Protein AF-A0A024GFC2-F1 (afdb_monomer_lite)

InterPro domains:
  IPR029214 Cilia- and flagella-associated protein 144 [PF14886] (56-167)
  IPR029214 Cilia- and flagella-associated protein 144 [PTHR33865] (49-183)

pLDDT: mean 71.28, std 14.78, range [41.69, 92.56]

Secondary structure (DSSP, 8-state):
--HHHHHHHHHHHHHHHHHHHHHHHHHHHHHHHSTTS---GGGGGTTTS-HHHHHHHHHHHHHHHHHHTT--------GGG---PPPPTT---GGGGTTHHHHTHHHHHHHHHHHHHHHS-HHHH-SS-SSHHHHHHHHHHHHHHSHHHHHHHHH---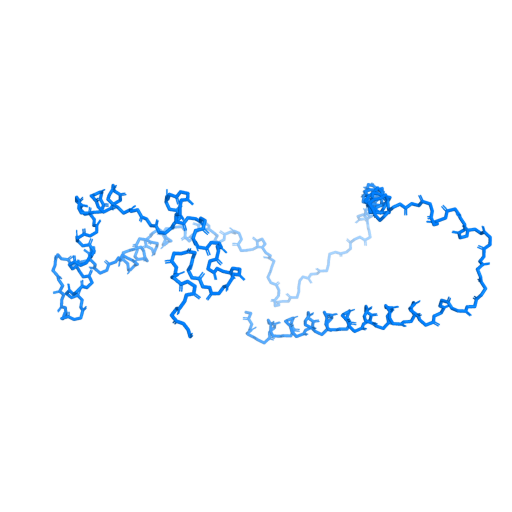TTSSHHHHHHHHHHHHHSS-TTS-TT--

Radius of gyration: 33.37 Å; chains: 1; bounding box: 85×37×88 Å

Foldseek 3Di:
DDPVVVVVVVVVVVVVVVVVVVVVVVVVVVVVVVPPDDDDPVVVVVVPDDPVRVVVVVVVVVVVVVVVVPPPPPPDDPPVPDDDDDDDPPDDDPVVVVVCPVVCPVVPVVVVVVVVVVPDDPVVVDVADPDPVVRVVNVVVVCCVDPNVVVCVVPDCDQVNDPLSVVQVVCCVPVVDGPPDDPPPD

Organism: NCBI:txid65357

Sequence (186 aa):
MSNADVFIVGVNVIIKHLHFALFAKTQIQIISNESMSVRNPRDSKLAAFDEVAWNQIWREQLRKEYEQESTLTPFQLNLKYLHSIPLKPTQVHPAAFAEHVQERQDGSEEMKLKLQAYNKKLNEKSDTPLTETQRIGWHHQVALDGVRREMQQRMYKGRGSCDVTKFASSYCAMAGCSPFAEKGIR

Structure (mmCIF, N/CA/C/O backbone):
data_AF-A0A024GFC2-F1
#
_entry.id   AF-A0A024GFC2-F1
#
loop_
_atom_site.group_PDB
_atom_site.id
_atom_site.type_symbol
_atom_site.label_atom_id
_atom_site.label_alt_id
_atom_site.label_comp_id
_atom_site.label_asym_id
_atom_site.label_entity_id
_atom_site.label_seq_id
_atom_site.pdbx_PDB_ins_code
_atom_site.Cartn_x
_atom_site.Cartn_y
_atom_site.Cartn_z
_atom_site.occupancy
_atom_site.B_iso_or_equiv
_atom_site.auth_seq_id
_atom_site.auth_comp_id
_atom_site.auth_asym_id
_atom_site.auth_atom_id
_atom_site.pdbx_PDB_model_num
ATOM 1 N N . MET A 1 1 ? 0.871 9.676 28.972 1.00 47.78 1 MET A N 1
ATOM 2 C CA . MET A 1 1 ? 2.285 9.792 28.556 1.00 47.78 1 MET A CA 1
ATOM 3 C C . MET A 1 1 ? 2.373 11.043 27.710 1.00 47.78 1 MET A C 1
ATOM 5 O O . MET A 1 1 ? 1.640 11.138 26.733 1.00 47.78 1 MET A O 1
ATOM 9 N N . SER A 1 2 ? 3.083 12.061 28.190 1.00 42.91 2 SER A N 1
ATOM 10 C CA . SER A 1 2 ? 3.080 13.387 27.572 1.00 42.91 2 SER A CA 1
ATOM 11 C C . SER A 1 2 ? 4.032 13.407 26.372 1.00 42.91 2 SER A C 1
ATOM 13 O O . SER A 1 2 ? 5.042 12.705 26.347 1.00 42.91 2 SER A O 1
ATOM 15 N N . ASN A 1 3 ? 3.723 14.240 25.378 1.00 44.56 3 ASN A N 1
ATOM 16 C CA . ASN A 1 3 ? 4.521 14.415 24.156 1.00 44.56 3 ASN A CA 1
ATOM 17 C C . ASN A 1 3 ? 5.969 14.898 24.409 1.00 44.56 3 ASN A C 1
ATOM 19 O O . ASN A 1 3 ? 6.767 14.936 23.476 1.00 44.56 3 ASN A O 1
ATOM 23 N N . ALA A 1 4 ? 6.323 15.250 25.650 1.00 49.66 4 ALA A N 1
ATOM 24 C CA . ALA A 1 4 ? 7.663 15.681 26.035 1.00 49.66 4 ALA A CA 1
ATOM 25 C C . ALA A 1 4 ? 8.654 14.507 26.175 1.00 49.66 4 ALA A C 1
ATOM 27 O O . ALA A 1 4 ? 9.822 14.650 25.815 1.00 49.66 4 ALA A O 1
ATOM 28 N N . ASP A 1 5 ? 8.196 13.327 26.610 1.00 42.22 5 ASP A N 1
ATOM 29 C CA . ASP A 1 5 ? 9.088 12.186 26.877 1.00 42.22 5 ASP A CA 1
ATOM 30 C C . ASP A 1 5 ? 9.605 11.532 25.583 1.00 42.22 5 ASP A C 1
ATOM 32 O O . ASP A 1 5 ? 10.742 11.064 25.515 1.00 42.22 5 ASP A O 1
ATOM 36 N N . VAL A 1 6 ? 8.809 11.570 24.510 1.00 53.53 6 VAL A N 1
ATOM 37 C CA . VAL A 1 6 ? 9.193 11.044 23.186 1.00 53.53 6 VAL A CA 1
ATOM 38 C C . VAL A 1 6 ? 10.283 11.908 22.537 1.00 53.53 6 VAL A C 1
ATOM 40 O O . VAL A 1 6 ? 11.180 11.389 21.871 1.00 53.53 6 VAL A O 1
ATOM 43 N N . PHE A 1 7 ? 10.257 13.222 22.777 1.00 47.56 7 PHE A N 1
ATOM 44 C CA . PHE A 1 7 ? 11.232 14.159 22.215 1.00 47.56 7 PHE A CA 1
ATOM 45 C C . PHE A 1 7 ? 12.624 13.995 22.845 1.00 47.56 7 PHE A C 1
ATOM 47 O O . PHE A 1 7 ? 13.632 14.023 22.141 1.00 47.56 7 PHE A O 1
ATOM 54 N N . ILE A 1 8 ? 12.694 13.744 24.157 1.00 50.00 8 ILE A N 1
ATOM 55 C CA . ILE A 1 8 ? 13.964 13.576 24.884 1.00 50.00 8 ILE A CA 1
ATOM 56 C C . ILE A 1 8 ? 14.668 12.267 24.492 1.00 50.00 8 ILE A C 1
ATOM 58 O O . ILE A 1 8 ? 15.898 12.226 24.375 1.00 50.00 8 ILE A O 1
ATOM 62 N N . VAL A 1 9 ? 13.905 11.199 24.237 1.00 53.47 9 VAL A N 1
ATOM 63 C CA . VAL A 1 9 ? 14.461 9.927 23.750 1.00 53.47 9 VAL A CA 1
ATOM 64 C C . VAL A 1 9 ? 14.952 10.071 22.305 1.00 53.47 9 VAL A C 1
ATOM 66 O O . VAL A 1 9 ? 16.062 9.637 21.997 1.00 53.47 9 VAL A O 1
ATOM 69 N N . GLY A 1 10 ? 14.192 10.753 21.440 1.00 50.91 10 GLY A N 1
ATOM 70 C CA . GLY A 1 10 ? 14.577 10.994 20.045 1.00 50.91 10 GLY A CA 1
ATOM 71 C C . GLY A 1 10 ? 15.867 11.810 19.896 1.00 50.91 10 GLY A C 1
ATOM 72 O O . GLY A 1 10 ? 16.753 11.435 19.129 1.00 50.91 10 GLY A O 1
ATOM 73 N N . VAL A 1 11 ? 16.027 12.877 20.684 1.00 56.38 11 VAL A N 1
ATOM 74 C CA . VAL A 1 11 ? 17.231 13.726 20.649 1.00 56.38 11 VAL A CA 1
ATOM 75 C C . VAL A 1 11 ? 18.472 12.967 21.139 1.00 56.38 11 VAL A C 1
ATOM 77 O O . VAL A 1 11 ? 19.538 13.075 20.533 1.00 56.38 11 VAL A O 1
ATOM 80 N N . ASN A 1 12 ? 18.345 12.122 22.167 1.00 49.66 12 ASN A N 1
ATOM 81 C CA . ASN A 1 12 ? 19.466 11.317 22.666 1.00 49.66 12 ASN A CA 1
ATOM 82 C C . ASN A 1 12 ? 19.937 10.239 21.677 1.00 49.66 12 ASN A C 1
ATOM 84 O O . ASN A 1 12 ? 21.132 9.943 21.618 1.00 49.66 12 ASN A O 1
ATOM 88 N N . VAL A 1 13 ? 19.032 9.661 20.882 1.00 55.34 13 VAL A N 1
ATOM 89 C CA . VAL A 1 13 ? 19.397 8.687 19.838 1.00 55.34 13 VAL A CA 1
ATOM 90 C C . VAL A 1 13 ? 20.156 9.372 18.699 1.00 55.34 13 VAL A C 1
ATOM 92 O O . VAL A 1 13 ? 21.185 8.860 18.253 1.00 55.34 13 VAL A O 1
ATOM 95 N N . ILE A 1 14 ? 19.715 10.565 18.289 1.00 56.72 14 ILE A N 1
ATOM 96 C CA . ILE A 1 14 ? 20.365 11.341 17.223 1.00 56.72 14 ILE A CA 1
ATOM 97 C C . ILE A 1 14 ? 21.760 11.813 17.656 1.00 56.72 14 ILE A C 1
ATOM 99 O O . ILE A 1 14 ? 22.715 11.678 16.891 1.00 56.72 14 ILE A O 1
ATOM 103 N N . ILE A 1 15 ? 21.915 12.289 18.898 1.00 57.66 15 ILE A N 1
ATOM 104 C CA . ILE A 1 15 ? 23.219 12.718 19.430 1.00 57.66 15 ILE A CA 1
ATOM 105 C C . ILE A 1 15 ? 24.198 11.538 19.498 1.00 57.66 15 ILE A C 1
ATOM 107 O O . ILE A 1 15 ? 25.349 11.678 19.084 1.00 57.66 15 ILE A O 1
ATOM 111 N N . LYS A 1 16 ? 23.752 10.353 19.937 1.00 54.28 16 LYS A N 1
ATOM 112 C CA . LYS A 1 16 ? 24.600 9.148 19.965 1.00 54.28 16 LYS A CA 1
ATOM 113 C C . LYS A 1 16 ? 25.034 8.707 18.565 1.00 54.28 16 LYS A C 1
ATOM 115 O O . LYS A 1 16 ? 26.193 8.343 18.382 1.00 54.28 16 LYS A O 1
ATOM 120 N N . HIS A 1 17 ? 24.143 8.779 17.574 1.00 54.41 17 HIS A N 1
ATOM 121 C CA . HIS A 1 17 ? 24.486 8.467 16.182 1.00 54.41 17 HIS A CA 1
ATOM 122 C C . HIS A 1 17 ? 25.475 9.467 15.574 1.00 54.41 17 HIS A C 1
ATOM 124 O O . HIS A 1 17 ? 26.419 9.049 14.903 1.00 54.41 17 HIS A O 1
ATOM 130 N N . LEU A 1 18 ? 25.325 10.768 15.848 1.00 56.03 18 LEU A N 1
ATOM 131 C CA . LEU A 1 18 ? 26.293 11.766 15.386 1.00 56.03 18 LEU A CA 1
ATOM 132 C C . LEU A 1 18 ? 27.669 11.575 16.031 1.00 56.03 18 LEU A C 1
ATOM 134 O O . LEU A 1 18 ? 28.681 11.654 15.336 1.00 56.03 18 LEU A O 1
ATOM 138 N N . HIS A 1 19 ? 27.718 11.287 17.334 1.00 54.97 19 HIS A N 1
ATOM 139 C CA . HIS A 1 19 ? 28.980 11.080 18.045 1.00 54.97 19 HIS A CA 1
ATOM 140 C C . HIS A 1 19 ? 29.723 9.833 17.537 1.00 54.97 19 HIS A C 1
ATOM 142 O O . HIS A 1 19 ? 30.944 9.851 17.391 1.00 54.97 19 HIS A O 1
ATOM 148 N N . PHE A 1 20 ? 28.983 8.775 17.190 1.00 53.66 20 PHE A N 1
ATOM 149 C CA . PHE A 1 20 ? 29.547 7.563 16.597 1.00 53.66 20 PHE A CA 1
ATOM 150 C C . PHE A 1 20 ? 30.072 7.800 15.172 1.00 53.66 20 PHE A C 1
ATOM 152 O O . PHE A 1 20 ? 31.171 7.364 14.835 1.00 53.66 20 PHE A O 1
ATOM 159 N N . ALA A 1 21 ? 29.336 8.550 14.346 1.00 52.03 21 ALA A N 1
ATOM 160 C CA . ALA A 1 21 ? 29.762 8.877 12.985 1.00 52.03 21 ALA A CA 1
ATOM 161 C C . ALA A 1 21 ? 31.007 9.783 12.954 1.00 52.03 21 ALA A C 1
ATOM 163 O O . ALA A 1 21 ? 31.869 9.626 12.086 1.00 52.03 21 ALA A O 1
ATOM 164 N N . LEU A 1 22 ? 31.121 10.712 13.909 1.00 53.41 22 LEU A N 1
ATOM 165 C CA . LEU A 1 22 ? 32.309 11.550 14.081 1.00 53.41 22 LEU A CA 1
ATOM 166 C C . LEU A 1 22 ? 33.514 10.727 14.546 1.00 53.41 22 LEU A C 1
ATOM 168 O O . LEU A 1 22 ? 34.579 10.877 13.959 1.00 53.41 22 LEU A O 1
ATOM 172 N N . PHE A 1 23 ? 33.334 9.811 15.505 1.00 48.28 23 PHE A N 1
ATOM 173 C CA . PHE A 1 23 ? 34.395 8.912 15.978 1.00 48.28 23 PHE A CA 1
ATOM 174 C C . PHE A 1 23 ? 34.901 7.958 14.883 1.00 48.28 23 PHE A C 1
ATOM 176 O O . PHE A 1 23 ? 36.104 7.743 14.749 1.00 48.28 23 PHE A O 1
ATOM 183 N N . ALA A 1 24 ? 34.000 7.428 14.050 1.00 52.81 24 ALA A N 1
ATOM 184 C CA . ALA A 1 24 ? 34.374 6.568 12.928 1.00 52.81 24 ALA A CA 1
ATOM 185 C C . ALA A 1 24 ? 35.199 7.324 11.871 1.00 52.81 24 ALA A C 1
ATOM 187 O O . ALA A 1 24 ? 36.178 6.791 11.351 1.00 52.81 24 ALA A O 1
ATOM 188 N N . LYS A 1 25 ? 34.854 8.588 11.585 1.00 50.81 25 LYS A N 1
ATOM 189 C CA . LYS A 1 25 ? 35.617 9.420 10.643 1.00 50.81 25 LYS A CA 1
ATOM 190 C C . LYS A 1 25 ? 37.015 9.767 11.159 1.00 50.81 25 LYS A C 1
ATOM 192 O O . LYS A 1 25 ? 37.961 9.702 10.379 1.00 50.81 25 LYS A O 1
ATOM 197 N N . THR A 1 26 ? 37.175 10.081 12.446 1.00 48.31 26 THR A N 1
ATOM 198 C CA . THR A 1 26 ? 38.506 10.343 13.022 1.00 48.31 26 THR A CA 1
ATOM 199 C C . THR A 1 26 ? 39.378 9.093 13.071 1.00 48.31 26 THR A C 1
ATOM 201 O O . THR A 1 26 ? 40.560 9.192 12.761 1.00 48.31 26 THR A O 1
ATOM 204 N N . GLN A 1 27 ? 38.819 7.915 13.370 1.00 46.94 27 GLN A N 1
ATOM 205 C CA . GLN A 1 27 ? 39.578 6.655 13.351 1.00 46.94 27 GLN A CA 1
ATOM 206 C C . GLN A 1 27 ? 40.098 6.309 11.948 1.00 46.94 27 GLN A C 1
ATOM 208 O O . GLN A 1 27 ? 41.269 5.976 11.790 1.00 46.94 27 GLN A O 1
ATOM 213 N N . ILE A 1 28 ? 39.273 6.479 10.908 1.00 51.72 28 ILE A N 1
ATOM 214 C CA . ILE A 1 28 ? 39.690 6.231 9.516 1.00 51.72 28 ILE A CA 1
ATOM 215 C C . ILE A 1 28 ? 40.822 7.183 9.098 1.00 51.72 28 ILE A C 1
ATOM 217 O O . ILE A 1 28 ? 41.754 6.770 8.411 1.00 51.72 28 ILE A O 1
ATOM 221 N N . GLN A 1 29 ? 40.777 8.440 9.544 1.00 43.25 29 GLN A N 1
ATOM 222 C CA . GLN A 1 29 ? 41.767 9.449 9.166 1.00 43.25 29 GLN A CA 1
ATOM 223 C C . GLN A 1 29 ? 43.103 9.311 9.922 1.00 43.25 29 GLN A C 1
ATOM 225 O O . GLN A 1 29 ? 44.157 9.639 9.371 1.00 43.25 29 GLN A O 1
ATOM 230 N N . ILE A 1 30 ? 43.080 8.776 11.148 1.00 43.97 30 ILE A N 1
ATOM 231 C CA . ILE A 1 30 ? 44.287 8.433 11.919 1.00 43.97 30 ILE A CA 1
ATOM 232 C C . ILE A 1 30 ? 45.014 7.242 11.272 1.00 43.97 30 ILE A C 1
ATOM 234 O O . ILE A 1 30 ? 46.221 7.319 11.056 1.00 43.97 30 ILE A O 1
ATOM 238 N N . ILE A 1 31 ? 44.278 6.209 10.842 1.00 48.03 31 ILE A N 1
ATOM 239 C CA . ILE A 1 31 ? 44.850 5.013 10.194 1.00 48.03 31 ILE A CA 1
ATOM 240 C C . ILE A 1 31 ? 45.569 5.357 8.875 1.00 48.03 31 ILE A C 1
ATOM 242 O O . ILE A 1 31 ? 46.600 4.765 8.559 1.00 48.03 31 ILE A O 1
ATOM 246 N N . SER A 1 32 ? 45.091 6.346 8.111 1.00 45.72 32 SER A N 1
ATOM 247 C CA . SER A 1 32 ? 45.755 6.760 6.864 1.00 45.72 32 SER A CA 1
ATOM 248 C C . SER A 1 32 ? 47.105 7.467 7.069 1.00 45.72 32 SER A C 1
ATOM 250 O O . SER A 1 32 ? 48.000 7.310 6.236 1.00 45.72 32 SER A O 1
ATOM 252 N N . ASN A 1 33 ? 47.288 8.206 8.170 1.00 41.69 33 ASN A N 1
ATOM 253 C CA . ASN A 1 33 ? 48.492 9.020 8.395 1.00 41.69 33 ASN A CA 1
ATOM 254 C C . ASN A 1 33 ? 49.660 8.254 9.042 1.00 41.69 33 ASN A C 1
ATOM 256 O O . ASN A 1 33 ? 50.799 8.704 8.954 1.00 41.69 33 ASN A O 1
ATOM 260 N N . GLU A 1 34 ? 49.414 7.091 9.648 1.00 43.69 34 GLU A N 1
ATOM 261 C CA . GLU A 1 34 ? 50.445 6.299 10.343 1.00 43.69 34 GLU A CA 1
ATOM 262 C C . GLU A 1 34 ? 51.201 5.317 9.420 1.00 43.69 34 GLU A C 1
ATOM 264 O O . GLU A 1 34 ? 52.177 4.687 9.820 1.00 43.69 34 GLU A O 1
ATOM 269 N N . SER A 1 35 ? 50.811 5.224 8.143 1.00 46.03 35 SER A N 1
ATOM 270 C CA . SER A 1 35 ? 51.327 4.233 7.181 1.00 46.03 35 SER A CA 1
ATOM 271 C C . SER A 1 35 ? 52.760 4.468 6.656 1.00 46.03 35 SER A C 1
ATOM 273 O O . SER A 1 35 ? 53.234 3.705 5.812 1.00 46.03 35 SER A O 1
ATOM 275 N N . MET A 1 36 ? 53.489 5.474 7.158 1.00 46.38 36 MET A N 1
ATOM 276 C CA . MET A 1 36 ? 54.836 5.839 6.678 1.00 46.38 36 MET A CA 1
ATOM 277 C C . MET A 1 36 ? 55.959 5.655 7.709 1.00 46.38 36 MET A C 1
ATOM 279 O O . MET A 1 36 ? 56.994 6.310 7.615 1.00 46.38 36 MET A O 1
ATOM 283 N N . SER A 1 37 ? 55.818 4.747 8.679 1.00 49.72 37 SER A N 1
ATOM 284 C CA . SER A 1 37 ? 56.918 4.463 9.607 1.00 49.72 37 SER A CA 1
ATOM 285 C C . SER A 1 37 ? 56.893 3.027 10.142 1.00 49.72 37 SER A C 1
ATOM 287 O O . SER A 1 37 ? 56.084 2.679 10.991 1.00 49.72 37 SER A O 1
ATOM 289 N N . VAL A 1 38 ? 57.845 2.225 9.647 1.00 50.72 38 VAL A N 1
ATOM 290 C CA . VAL A 1 38 ? 58.305 0.921 10.172 1.00 50.72 38 VAL A CA 1
ATOM 291 C C . VAL A 1 38 ? 57.320 -0.255 10.030 1.00 50.72 38 VAL A C 1
ATOM 293 O O . VAL A 1 38 ? 56.515 -0.546 10.906 1.00 50.72 38 VAL A O 1
ATOM 296 N N . ARG A 1 39 ? 57.455 -1.015 8.930 1.00 50.19 39 ARG A N 1
ATOM 297 C CA . ARG A 1 39 ? 56.748 -2.296 8.725 1.00 50.19 39 ARG A CA 1
ATOM 298 C C . ARG A 1 39 ? 57.304 -3.371 9.661 1.00 50.19 39 ARG A C 1
ATOM 300 O O . ARG A 1 39 ? 58.502 -3.658 9.638 1.00 50.19 39 ARG A O 1
ATOM 307 N N . ASN A 1 40 ? 56.433 -3.981 10.456 1.00 54.72 40 ASN A N 1
ATOM 308 C CA . ASN A 1 40 ? 56.765 -5.054 11.383 1.00 54.72 40 ASN A CA 1
ATOM 309 C C . ASN A 1 40 ? 56.835 -6.376 10.582 1.00 54.72 40 ASN A C 1
ATOM 311 O O . ASN A 1 40 ? 55.976 -6.613 9.732 1.00 54.72 40 ASN A O 1
ATOM 315 N N . PRO A 1 41 ? 57.794 -7.299 10.804 1.00 54.50 41 PRO A N 1
ATOM 316 C CA . PRO A 1 41 ? 57.912 -8.524 9.995 1.00 54.50 41 PRO A CA 1
ATOM 317 C C . PRO A 1 41 ? 56.669 -9.436 10.017 1.00 54.50 41 PRO A C 1
ATOM 319 O O . PRO A 1 41 ? 56.517 -10.298 9.147 1.00 54.50 41 PRO A O 1
ATOM 322 N N . ARG A 1 42 ? 55.762 -9.242 10.988 1.00 53.69 42 ARG A N 1
ATOM 323 C CA . ARG A 1 42 ? 54.461 -9.930 11.084 1.00 53.69 42 ARG A CA 1
ATOM 324 C C . ARG A 1 42 ? 53.450 -9.481 10.018 1.00 53.69 42 ARG A C 1
ATOM 326 O O . ARG A 1 42 ? 52.559 -10.259 9.689 1.00 53.69 42 ARG A O 1
ATOM 333 N N . ASP A 1 43 ? 53.640 -8.312 9.413 1.00 53.94 43 ASP A N 1
ATOM 334 C CA . ASP A 1 43 ? 52.723 -7.742 8.415 1.00 53.94 43 ASP A CA 1
ATOM 335 C C . ASP A 1 43 ? 52.846 -8.433 7.047 1.00 53.94 43 ASP A C 1
ATOM 337 O O . ASP A 1 43 ? 51.915 -8.428 6.243 1.00 53.94 43 ASP A O 1
ATOM 341 N N . SER A 1 44 ? 53.968 -9.120 6.803 1.00 55.25 44 SER A N 1
ATOM 342 C CA . SER A 1 44 ? 54.205 -9.887 5.571 1.00 55.25 44 SER A CA 1
ATOM 343 C C . SER A 1 44 ? 53.224 -11.051 5.381 1.00 55.25 44 SER A C 1
ATOM 345 O O . SER A 1 44 ? 52.920 -11.419 4.250 1.00 55.25 44 SER A O 1
ATOM 347 N N . LYS A 1 45 ? 52.687 -11.607 6.478 1.00 56.06 45 LYS A N 1
ATOM 348 C CA . LYS A 1 45 ? 51.692 -12.694 6.447 1.00 56.06 45 LYS A CA 1
ATOM 349 C C . LYS A 1 45 ? 50.248 -12.190 6.370 1.00 56.06 45 LYS A C 1
ATOM 351 O O . LYS A 1 45 ? 49.371 -12.951 5.980 1.00 56.06 45 LYS A O 1
ATOM 356 N N . LEU A 1 46 ? 50.003 -10.928 6.727 1.00 54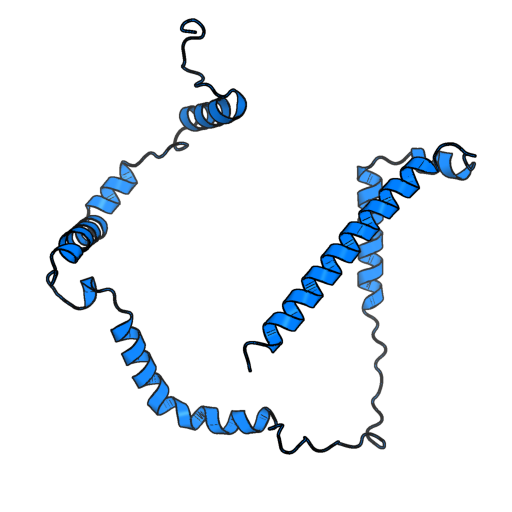.00 46 LEU A N 1
ATOM 357 C CA . LEU A 1 46 ? 48.681 -10.293 6.675 1.00 54.00 46 LEU A CA 1
ATOM 358 C C . LEU A 1 46 ? 48.365 -9.738 5.277 1.00 54.00 46 LEU A C 1
ATOM 360 O O . LEU A 1 46 ? 47.204 -9.693 4.886 1.00 54.00 46 LEU A O 1
ATOM 364 N N . ALA A 1 47 ? 49.399 -9.411 4.496 1.00 57.62 47 ALA A N 1
ATOM 365 C CA . ALA A 1 47 ? 49.287 -8.995 3.096 1.00 57.62 47 ALA A CA 1
ATOM 366 C C . ALA A 1 47 ? 48.901 -10.130 2.120 1.00 57.62 47 ALA A C 1
ATOM 368 O O . ALA A 1 47 ? 48.748 -9.881 0.928 1.00 57.62 47 ALA A O 1
ATOM 369 N N . ALA A 1 48 ? 48.775 -11.373 2.600 1.00 63.50 48 ALA A N 1
ATOM 370 C CA . ALA A 1 48 ? 48.466 -12.547 1.777 1.00 63.50 48 ALA A CA 1
ATOM 371 C C . ALA A 1 48 ? 46.962 -12.868 1.681 1.00 63.50 48 ALA A C 1
ATOM 373 O O . ALA A 1 48 ? 46.581 -13.774 0.942 1.00 63.50 48 ALA A O 1
ATOM 374 N N . PHE A 1 49 ? 46.113 -12.166 2.436 1.00 67.94 49 PHE A N 1
ATOM 375 C CA . PHE A 1 49 ? 44.673 -12.412 2.460 1.00 67.94 49 PHE A CA 1
ATOM 376 C C . PHE A 1 49 ? 43.931 -11.380 1.619 1.00 67.94 49 PHE A C 1
ATOM 378 O O . PHE A 1 49 ? 44.067 -10.177 1.831 1.00 67.94 49 PHE A O 1
ATOM 385 N N . ASP A 1 50 ? 43.122 -11.879 0.689 1.00 79.62 50 ASP A N 1
ATOM 386 C CA . ASP A 1 50 ? 42.172 -11.076 -0.075 1.00 79.62 50 ASP A CA 1
ATOM 387 C C . ASP A 1 50 ? 41.099 -10.465 0.849 1.00 79.62 50 ASP A C 1
ATOM 389 O O . ASP A 1 50 ? 40.780 -11.009 1.912 1.00 79.62 50 ASP A O 1
ATOM 393 N N . GLU A 1 51 ? 40.503 -9.349 0.437 1.00 77.94 51 GLU A N 1
ATOM 394 C CA . GLU A 1 51 ? 39.456 -8.632 1.178 1.00 77.94 51 GLU A CA 1
ATOM 395 C C . GLU A 1 51 ? 38.259 -9.546 1.497 1.00 77.94 51 GLU A C 1
ATOM 397 O O . GLU A 1 51 ? 37.639 -9.457 2.561 1.00 77.94 51 GLU A O 1
ATOM 402 N N . VAL A 1 52 ? 37.961 -10.498 0.607 1.00 78.94 52 VAL A N 1
ATOM 403 C CA . VAL A 1 52 ? 36.924 -11.518 0.816 1.00 78.94 52 VAL A CA 1
ATOM 404 C C . VAL A 1 52 ? 37.288 -12.475 1.957 1.00 78.94 52 VAL A C 1
ATOM 406 O O . VAL A 1 52 ? 36.420 -12.833 2.758 1.00 78.94 52 VAL A O 1
ATOM 409 N N . ALA A 1 53 ? 38.562 -12.859 2.075 1.00 81.38 53 ALA A N 1
ATOM 410 C CA . ALA A 1 53 ? 39.043 -13.737 3.140 1.00 81.38 53 ALA A CA 1
ATOM 411 C C . ALA A 1 53 ? 39.022 -13.021 4.499 1.00 81.38 53 ALA A C 1
ATOM 413 O O . ALA A 1 53 ? 38.601 -13.602 5.501 1.00 81.38 53 ALA A O 1
ATOM 414 N N . TRP A 1 54 ? 39.366 -11.732 4.523 1.00 84.25 54 TRP A N 1
ATOM 415 C CA . TRP A 1 54 ? 39.222 -10.883 5.707 1.00 84.25 54 TRP A CA 1
ATOM 416 C C . TRP A 1 54 ? 37.777 -10.799 6.197 1.00 84.25 54 TRP A C 1
ATOM 418 O O . TRP A 1 54 ? 37.503 -10.997 7.383 1.00 84.25 54 TRP A O 1
ATOM 428 N N . ASN A 1 55 ? 36.837 -10.596 5.275 1.00 87.19 55 ASN A N 1
ATOM 429 C CA . ASN A 1 55 ? 35.412 -10.575 5.595 1.00 87.19 55 ASN A CA 1
ATOM 430 C C . ASN A 1 55 ? 34.910 -11.921 6.139 1.00 87.19 55 ASN A C 1
ATOM 432 O O . ASN A 1 55 ? 34.026 -11.948 6.998 1.00 87.19 55 ASN A O 1
ATOM 436 N N . GLN A 1 56 ? 35.461 -13.045 5.674 1.00 86.31 56 GLN A N 1
ATOM 437 C CA . GLN A 1 56 ? 35.133 -14.366 6.214 1.00 86.31 56 GLN A CA 1
ATOM 438 C C . GLN A 1 56 ? 35.672 -14.564 7.633 1.00 86.31 56 GLN A C 1
ATOM 440 O O . GLN A 1 56 ? 34.918 -15.000 8.499 1.00 86.31 56 GLN A O 1
ATOM 445 N N . ILE A 1 57 ? 36.929 -14.194 7.894 1.00 88.94 57 ILE A N 1
ATOM 446 C CA . ILE A 1 57 ? 37.530 -14.274 9.235 1.00 88.94 57 ILE A CA 1
ATOM 447 C C . ILE A 1 57 ? 36.721 -13.434 10.230 1.00 88.94 57 ILE A C 1
ATOM 449 O O . ILE A 1 57 ? 36.384 -13.909 11.313 1.00 88.94 57 ILE A O 1
ATOM 453 N N . TRP A 1 58 ? 36.333 -12.223 9.828 1.00 86.44 58 TRP A N 1
ATOM 454 C CA . TRP A 1 58 ? 35.502 -11.340 10.642 1.00 86.44 58 TRP A CA 1
ATOM 455 C C . TRP A 1 58 ? 34.136 -11.958 10.974 1.00 86.44 58 TRP A C 1
ATOM 457 O O . TRP A 1 58 ? 33.687 -11.925 12.119 1.00 86.44 58 TRP A O 1
ATOM 467 N N . ARG A 1 59 ? 33.478 -12.580 9.988 1.00 89.12 59 ARG A N 1
ATOM 468 C CA . ARG A 1 59 ? 32.193 -13.269 10.191 1.00 89.12 59 ARG A CA 1
ATOM 469 C C . ARG A 1 59 ? 32.303 -14.458 11.143 1.00 89.12 59 ARG A C 1
ATOM 471 O O . ARG A 1 59 ? 31.402 -14.657 11.952 1.00 89.12 59 ARG A O 1
ATOM 478 N N . GLU A 1 60 ? 33.375 -15.240 11.047 1.00 90.38 60 GLU A N 1
ATOM 479 C CA . GLU A 1 60 ? 33.626 -16.362 11.960 1.00 90.38 60 GLU A CA 1
ATOM 480 C C . GLU A 1 60 ? 33.892 -15.887 13.388 1.00 90.38 60 GLU A C 1
ATOM 482 O O . GLU A 1 60 ? 33.433 -16.510 14.345 1.00 90.38 60 GLU A O 1
ATOM 487 N N . GLN A 1 61 ? 34.599 -14.769 13.544 1.00 89.38 61 GLN A N 1
ATOM 488 C CA . GLN A 1 61 ? 34.875 -14.205 14.857 1.00 89.38 61 GLN A CA 1
ATOM 489 C C . GLN A 1 61 ? 33.600 -13.700 15.540 1.00 89.38 61 GLN A C 1
ATOM 491 O O . GLN A 1 61 ? 33.323 -14.105 16.667 1.00 89.38 61 GLN A O 1
ATOM 496 N N . LEU A 1 62 ? 32.766 -12.938 14.823 1.00 84.94 62 LEU A N 1
ATOM 497 C CA . LEU A 1 62 ? 31.462 -12.506 15.334 1.00 84.94 62 LEU A CA 1
ATOM 498 C C . LEU A 1 62 ? 30.547 -13.686 15.685 1.00 84.94 62 LEU A C 1
ATOM 500 O O . LEU A 1 62 ? 29.818 -13.628 16.672 1.00 84.94 62 LEU A O 1
ATOM 504 N N . ARG A 1 63 ? 30.585 -14.773 14.901 1.00 87.56 63 ARG A N 1
ATOM 505 C CA . ARG A 1 63 ? 29.810 -15.983 15.205 1.00 87.56 63 ARG A CA 1
ATOM 506 C C . ARG A 1 63 ? 30.247 -16.610 16.531 1.00 87.56 63 ARG A C 1
ATOM 508 O O . ARG A 1 63 ? 29.396 -16.949 17.345 1.00 87.56 63 ARG A O 1
ATOM 515 N N . LYS A 1 64 ? 31.556 -16.730 16.760 1.00 84.06 64 LYS A N 1
ATOM 516 C CA . LYS A 1 64 ? 32.105 -17.299 18.001 1.00 84.06 64 LYS A CA 1
ATOM 517 C C . LYS A 1 64 ? 31.813 -16.438 19.223 1.00 84.06 64 LYS A C 1
ATOM 519 O O . LYS A 1 64 ? 31.491 -16.987 20.271 1.00 84.06 64 LYS A O 1
ATOM 524 N N . GLU A 1 65 ? 31.910 -15.117 19.085 1.00 80.38 65 GLU A N 1
ATOM 525 C CA . GLU A 1 65 ? 31.555 -14.174 20.151 1.00 80.38 65 GLU A CA 1
ATOM 526 C C . GLU A 1 65 ? 30.073 -14.319 20.525 1.00 80.38 65 GLU A C 1
ATOM 528 O O . GLU A 1 65 ? 29.753 -14.507 21.696 1.00 80.38 65 GLU A O 1
ATOM 533 N N . TYR A 1 66 ? 29.183 -14.369 19.529 1.00 78.88 66 TYR A N 1
ATOM 534 C CA . TYR A 1 66 ? 27.748 -14.574 19.747 1.00 78.88 66 TYR A CA 1
ATOM 535 C C . TYR A 1 66 ? 27.423 -15.912 20.433 1.00 78.88 66 TYR A C 1
ATOM 537 O O . TYR A 1 66 ? 26.579 -15.976 21.326 1.00 78.88 66 TYR A O 1
ATOM 545 N N . GLU A 1 67 ? 28.099 -16.995 20.046 1.00 76.75 67 GLU A N 1
ATOM 546 C CA . GLU A 1 67 ? 27.921 -18.310 20.673 1.00 76.75 67 GLU A CA 1
ATOM 547 C C . GLU A 1 67 ? 28.447 -18.334 22.123 1.00 76.75 67 GLU A C 1
ATOM 549 O O . GLU A 1 67 ? 27.825 -18.950 22.996 1.00 76.75 67 GLU A O 1
ATOM 554 N N . GLN A 1 68 ? 29.546 -17.623 22.409 1.00 68.94 68 GLN A N 1
ATOM 555 C CA . GLN A 1 68 ? 30.121 -17.507 23.755 1.00 68.94 68 GLN A CA 1
ATOM 556 C C . GLN A 1 68 ? 29.323 -16.599 24.698 1.00 68.94 68 GLN A C 1
ATOM 558 O O . GLN A 1 68 ? 29.325 -16.841 25.905 1.00 68.94 68 GLN A O 1
ATOM 563 N N . GLU A 1 69 ? 28.586 -15.611 24.185 1.00 65.00 69 GLU A N 1
ATOM 564 C CA . GLU A 1 69 ? 27.700 -14.763 24.997 1.00 65.00 69 GLU A CA 1
ATOM 565 C C . GLU A 1 69 ? 26.520 -15.537 25.629 1.00 65.00 69 GLU A C 1
ATOM 567 O O . GLU A 1 69 ? 25.823 -15.006 26.496 1.00 65.00 69 GLU A O 1
ATOM 572 N N . SER A 1 70 ? 26.30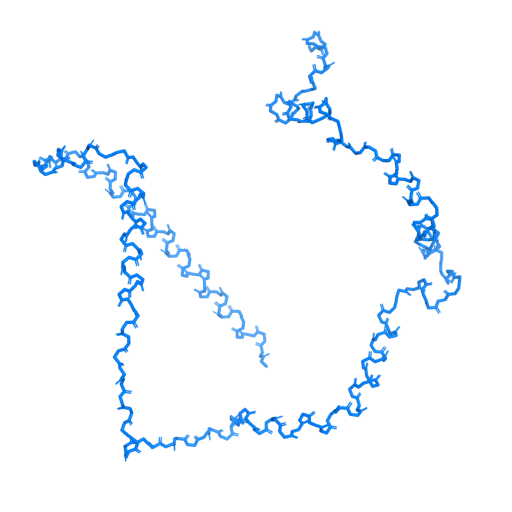0 -16.807 25.259 1.00 58.16 70 SER A N 1
ATOM 573 C CA . SER A 1 70 ? 25.131 -17.587 25.694 1.00 58.16 70 SER A CA 1
ATOM 574 C C . SER A 1 70 ? 25.256 -18.312 27.040 1.00 58.16 70 SER A C 1
ATOM 576 O O . SER A 1 70 ? 24.253 -18.819 27.545 1.00 58.16 70 SER A O 1
ATOM 578 N N . THR A 1 71 ? 26.418 -18.326 27.697 1.00 59.06 71 THR A N 1
ATOM 579 C CA . THR A 1 71 ? 26.510 -18.868 29.066 1.00 59.06 71 THR A CA 1
ATOM 580 C C . THR A 1 71 ? 26.300 -17.779 30.110 1.00 59.06 71 THR A C 1
ATOM 582 O O . THR A 1 71 ? 27.212 -17.414 30.852 1.00 59.06 71 THR A O 1
ATOM 585 N N . LEU A 1 72 ? 25.061 -17.286 30.201 1.00 64.00 72 LEU A N 1
ATOM 586 C CA . LEU A 1 72 ? 24.565 -16.664 31.426 1.00 64.00 72 LEU A CA 1
ATOM 587 C C . LEU A 1 72 ? 24.673 -17.717 32.529 1.00 64.00 72 LEU A C 1
ATOM 589 O O . LEU A 1 72 ? 23.948 -18.713 32.530 1.00 64.00 72 LEU A O 1
ATOM 593 N N . THR A 1 73 ? 25.608 -17.529 33.457 1.00 64.12 73 THR A N 1
ATOM 594 C CA . THR A 1 73 ? 25.641 -18.347 34.665 1.00 64.12 73 THR A CA 1
ATOM 595 C C . THR A 1 73 ? 24.269 -18.245 35.339 1.00 64.12 73 THR A C 1
ATOM 597 O O . THR A 1 73 ? 23.724 -17.141 35.446 1.00 64.12 73 THR A O 1
ATOM 600 N N . PRO A 1 74 ? 23.658 -19.366 35.763 1.00 66.81 74 PRO A N 1
ATOM 601 C CA . PRO A 1 74 ? 22.389 -19.318 36.468 1.00 66.81 74 PRO A CA 1
ATOM 602 C C . PRO A 1 74 ? 22.642 -18.663 37.825 1.00 66.81 74 PRO A C 1
ATOM 604 O O . PRO A 1 74 ? 23.034 -19.318 38.790 1.00 66.81 74 PRO A O 1
ATOM 607 N N . PHE A 1 75 ? 22.471 -17.346 37.901 1.00 69.88 75 PHE A N 1
ATOM 608 C CA . PHE A 1 75 ? 22.503 -16.647 39.171 1.00 69.88 75 PHE A CA 1
ATOM 609 C C . PHE A 1 75 ? 21.288 -17.119 39.972 1.00 69.88 75 PHE A C 1
ATOM 611 O O . PHE A 1 75 ? 20.134 -16.909 39.603 1.00 69.88 75 PHE A O 1
ATOM 618 N N . GLN A 1 76 ? 21.544 -17.827 41.066 1.00 73.44 76 GLN A N 1
ATOM 619 C CA . GLN A 1 76 ? 20.494 -18.207 41.996 1.00 73.44 76 GLN A CA 1
ATOM 620 C C . GLN A 1 76 ? 20.177 -16.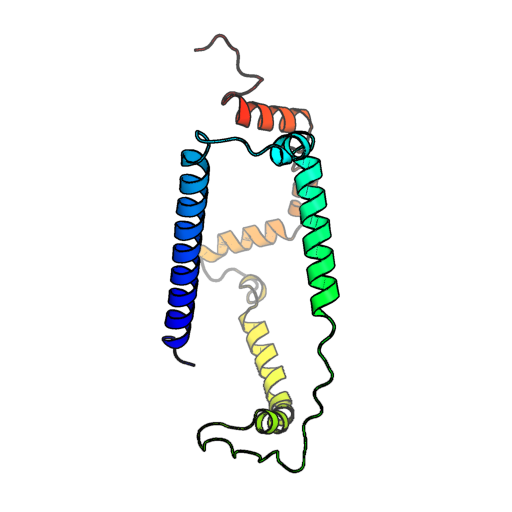992 42.864 1.00 73.44 76 GLN A C 1
ATOM 622 O O . GLN A 1 76 ? 20.981 -16.579 43.700 1.00 73.44 76 GLN A O 1
ATOM 627 N N . LEU A 1 77 ? 19.004 -16.394 42.652 1.00 71.56 77 LEU A N 1
ATOM 628 C CA . LEU A 1 77 ? 18.504 -15.342 43.530 1.00 71.56 77 LEU A CA 1
ATOM 629 C C . LEU A 1 77 ? 18.237 -15.940 44.913 1.00 71.56 77 LEU A C 1
ATOM 631 O O . LEU A 1 77 ? 17.433 -16.860 45.069 1.00 71.56 77 LEU A O 1
ATOM 635 N N . ASN A 1 78 ? 18.910 -15.413 45.934 1.00 76.62 78 ASN A N 1
ATOM 636 C CA . ASN A 1 78 ? 18.681 -15.839 47.305 1.00 76.62 78 ASN A CA 1
ATOM 637 C C . ASN A 1 78 ? 17.391 -15.199 47.835 1.00 76.62 78 ASN A C 1
ATOM 639 O O . ASN A 1 78 ? 17.386 -14.061 48.305 1.00 76.62 78 ASN A O 1
ATOM 643 N N . LEU A 1 79 ? 16.294 -15.953 47.764 1.00 77.12 79 LEU A N 1
ATOM 644 C CA . LEU A 1 79 ? 14.951 -15.511 48.155 1.00 77.12 79 LEU A CA 1
ATOM 645 C C . LEU A 1 79 ? 14.849 -15.060 49.623 1.00 77.12 79 LEU A C 1
ATOM 647 O O . LEU A 1 79 ? 13.930 -14.324 49.962 1.00 77.12 79 LEU A O 1
ATOM 651 N N . LYS A 1 80 ? 15.793 -15.449 50.496 1.00 78.94 80 LYS A N 1
ATOM 652 C CA . LYS A 1 80 ? 15.812 -15.029 51.910 1.00 78.94 80 LYS A CA 1
ATOM 653 C C . LYS A 1 80 ? 16.182 -13.557 52.105 1.00 78.94 80 LYS A C 1
ATOM 655 O O . LYS A 1 80 ? 15.858 -12.995 53.144 1.00 78.94 80 LYS A O 1
ATOM 660 N N . TYR A 1 81 ? 16.851 -12.949 51.126 1.00 76.00 81 TYR A N 1
ATOM 661 C CA . TYR A 1 81 ? 17.316 -11.558 51.186 1.00 76.00 81 TYR A CA 1
ATOM 662 C C . TYR A 1 81 ? 16.616 -10.654 50.163 1.00 76.00 81 TYR A C 1
ATOM 664 O O . TYR A 1 81 ? 17.025 -9.513 49.956 1.00 76.00 81 TYR A O 1
ATOM 672 N N . LEU A 1 82 ? 15.568 -11.155 49.500 1.00 76.06 82 LEU A N 1
ATOM 673 C CA . LEU A 1 82 ? 14.828 -10.404 48.495 1.00 76.06 82 LEU A CA 1
ATOM 674 C C . LEU A 1 82 ? 13.646 -9.688 49.160 1.00 76.06 82 LEU A C 1
ATOM 676 O O . LEU A 1 82 ? 12.617 -10.292 49.448 1.00 76.06 82 LEU A O 1
ATOM 680 N N . HIS A 1 83 ? 13.798 -8.391 49.421 1.00 78.94 83 HIS A N 1
ATOM 681 C CA . HIS A 1 83 ? 12.717 -7.559 49.945 1.00 78.94 83 HIS A CA 1
ATOM 682 C C . HIS A 1 83 ? 11.896 -6.972 48.791 1.00 78.94 83 HIS A C 1
ATOM 684 O O . HIS A 1 83 ? 12.440 -6.314 47.903 1.00 78.94 83 HIS A O 1
ATOM 690 N N . SER A 1 84 ? 10.578 -7.185 48.801 1.00 75.81 84 SER A N 1
ATOM 691 C CA . SER A 1 84 ? 9.670 -6.534 47.855 1.00 75.81 84 SER A CA 1
ATOM 692 C C . SER A 1 84 ? 9.506 -5.062 48.232 1.00 75.81 84 SER A C 1
ATOM 694 O O . SER A 1 84 ? 8.946 -4.747 49.284 1.00 75.81 84 SER A O 1
ATOM 696 N N . ILE A 1 85 ? 9.976 -4.156 47.380 1.00 81.38 85 ILE A N 1
ATOM 697 C CA . ILE A 1 85 ? 9.722 -2.723 47.542 1.00 81.38 85 ILE A CA 1
ATOM 698 C C . ILE A 1 85 ? 8.283 -2.457 47.074 1.00 81.38 85 ILE A C 1
ATOM 700 O O . ILE A 1 85 ? 7.964 -2.783 45.927 1.00 81.38 85 ILE A O 1
ATOM 704 N N . PRO A 1 86 ? 7.399 -1.895 47.920 1.00 78.69 86 PRO A N 1
ATOM 705 C CA . PRO A 1 86 ? 6.047 -1.563 47.497 1.00 78.69 86 PRO A CA 1
ATOM 706 C C . PRO A 1 86 ? 6.091 -0.498 46.397 1.00 78.69 86 PRO A C 1
ATOM 708 O O . PRO A 1 86 ? 6.929 0.408 46.412 1.00 78.69 86 PRO A O 1
ATOM 711 N N . LEU A 1 87 ? 5.183 -0.615 45.429 1.00 80.94 87 LEU A N 1
ATOM 712 C CA . LEU A 1 87 ? 5.057 0.359 44.349 1.00 80.94 87 LEU A CA 1
ATOM 713 C C . LEU A 1 87 ? 4.763 1.746 44.926 1.00 80.94 87 LEU A C 1
ATOM 715 O O . LEU A 1 87 ? 4.078 1.890 45.942 1.00 80.94 87 LEU A O 1
ATOM 719 N N . LYS A 1 88 ? 5.263 2.788 44.256 1.00 83.12 88 LYS A N 1
ATOM 720 C CA . LYS A 1 88 ? 4.883 4.160 44.604 1.00 83.12 88 LYS A CA 1
ATOM 721 C C . LYS A 1 88 ? 3.361 4.313 44.454 1.00 83.12 88 LYS A C 1
ATOM 723 O O . LYS A 1 88 ? 2.809 3.720 43.533 1.00 83.12 88 LYS A O 1
ATOM 728 N N . PRO A 1 89 ? 2.683 5.157 45.253 1.00 79.12 89 PRO A N 1
ATOM 729 C CA . PRO A 1 89 ? 1.229 5.351 45.157 1.00 79.12 89 PRO A CA 1
ATOM 730 C C . PRO A 1 89 ? 0.731 5.759 43.759 1.00 79.12 89 PRO A C 1
ATOM 732 O O . PRO A 1 89 ? -0.412 5.512 43.398 1.00 79.12 89 PRO A O 1
ATOM 735 N N . THR A 1 90 ? 1.597 6.374 42.952 1.00 79.81 90 THR A N 1
ATOM 736 C CA . THR A 1 90 ? 1.341 6.757 41.556 1.00 79.81 90 THR A CA 1
ATOM 737 C C . THR A 1 90 ? 1.575 5.639 40.536 1.00 79.81 90 THR A C 1
ATOM 739 O O . THR A 1 90 ? 1.285 5.825 39.356 1.00 79.81 90 THR A O 1
ATOM 742 N N . GLN A 1 91 ? 2.117 4.494 40.948 1.00 77.75 91 GLN A N 1
ATOM 743 C CA . GLN A 1 91 ? 2.406 3.347 40.093 1.00 77.75 91 GLN A CA 1
ATOM 744 C C . GLN A 1 91 ? 1.418 2.222 40.395 1.00 77.75 91 GLN A C 1
ATOM 746 O O . GLN A 1 91 ? 1.477 1.574 41.436 1.00 77.75 91 GLN A O 1
ATOM 751 N N . VAL A 1 92 ? 0.510 1.983 39.454 1.00 78.50 92 VAL A N 1
ATOM 752 C CA . VAL A 1 92 ? -0.443 0.874 39.523 1.00 78.50 92 VAL A CA 1
ATOM 753 C C . VAL A 1 92 ? 0.228 -0.390 38.985 1.00 78.50 92 VAL A C 1
ATOM 755 O O . VAL A 1 92 ? 0.901 -0.349 37.953 1.00 78.50 92 VAL A O 1
ATOM 758 N N . HIS A 1 93 ? 0.055 -1.515 39.682 1.00 73.62 93 HIS A N 1
ATOM 759 C CA . HIS A 1 93 ? 0.596 -2.801 39.248 1.00 73.62 93 HIS A CA 1
ATOM 760 C C . HIS A 1 93 ? -0.070 -3.242 37.927 1.00 73.62 93 HIS A C 1
ATOM 762 O O . HIS A 1 93 ? -1.300 -3.257 37.860 1.00 73.62 93 HIS A O 1
ATOM 768 N N . PRO A 1 94 ? 0.685 -3.658 36.890 1.00 71.12 94 PRO A N 1
ATOM 769 C CA . PRO A 1 94 ? 0.124 -4.051 35.594 1.00 71.12 94 PRO A CA 1
ATOM 770 C C . PRO A 1 94 ? -0.967 -5.132 35.672 1.00 71.12 94 PRO A C 1
ATOM 772 O O . PRO A 1 94 ? -1.917 -5.098 34.897 1.00 71.12 94 PRO A O 1
ATOM 775 N N . ALA A 1 95 ? -0.879 -6.060 36.633 1.00 74.31 95 ALA A N 1
ATOM 776 C CA . ALA A 1 95 ? -1.895 -7.104 36.809 1.00 74.31 95 ALA A CA 1
ATOM 777 C C . ALA A 1 95 ? -3.250 -6.576 37.317 1.00 74.31 95 ALA A C 1
ATOM 779 O O . ALA A 1 95 ? -4.267 -7.201 37.044 1.00 74.31 95 ALA A O 1
ATOM 780 N N . ALA A 1 96 ? -3.293 -5.408 37.969 1.00 69.62 96 ALA A N 1
ATOM 781 C CA . ALA A 1 96 ? -4.556 -4.785 38.375 1.00 69.62 96 ALA A CA 1
ATOM 782 C C . ALA A 1 96 ? -5.390 -4.319 37.165 1.00 69.62 96 ALA A C 1
ATOM 784 O O . ALA A 1 96 ? -6.594 -4.124 37.272 1.00 69.62 96 ALA A O 1
ATOM 785 N N . PHE A 1 97 ? -4.770 -4.168 35.988 1.00 64.81 97 PHE A N 1
ATOM 786 C CA . PHE A 1 97 ? -5.489 -3.848 34.755 1.00 64.81 97 PHE A CA 1
ATOM 787 C C . PHE A 1 97 ? -6.097 -5.077 34.074 1.00 64.81 97 PHE A C 1
ATOM 789 O O . PHE A 1 97 ? -6.968 -4.908 33.226 1.00 64.81 97 PHE A O 1
ATOM 796 N N . ALA A 1 98 ? -5.652 -6.292 34.414 1.00 65.19 98 ALA A N 1
ATOM 797 C CA . ALA A 1 98 ? -6.111 -7.516 33.761 1.00 65.19 98 ALA A CA 1
ATOM 798 C C . ALA A 1 98 ? -7.543 -7.900 34.171 1.00 65.19 98 ALA A C 1
ATOM 800 O O . ALA A 1 98 ? -8.300 -8.393 33.337 1.00 65.19 98 ALA A O 1
ATOM 801 N N . GLU A 1 99 ? -7.942 -7.613 35.413 1.00 63.22 99 GLU A N 1
ATOM 802 C CA . GLU A 1 99 ? -9.289 -7.912 35.925 1.00 63.22 99 GLU A CA 1
ATOM 803 C C . GLU A 1 99 ? -10.380 -7.097 35.205 1.00 63.22 99 GLU A C 1
ATOM 805 O O . GLU A 1 99 ? -11.468 -7.602 34.942 1.00 63.22 99 GLU A O 1
ATOM 810 N N . HIS A 1 100 ? -10.065 -5.882 34.747 1.00 59.47 100 HIS A N 1
ATOM 811 C CA . HIS A 1 100 ? -11.005 -5.015 34.024 1.00 59.47 100 HIS A CA 1
ATOM 812 C C . HIS A 1 100 ? -11.108 -5.286 32.510 1.00 59.47 100 HIS A C 1
ATOM 814 O O . HIS A 1 100 ? -11.823 -4.573 31.800 1.00 59.47 100 HIS A O 1
ATOM 820 N N . VAL A 1 101 ? -10.390 -6.280 31.975 1.00 60.06 101 VAL A N 1
ATOM 821 C CA . VAL A 1 101 ? -10.430 -6.597 30.535 1.00 60.06 101 VAL A CA 1
ATOM 822 C C . VAL A 1 101 ? -11.718 -7.334 30.155 1.00 60.06 101 VAL A C 1
ATOM 824 O O . VAL A 1 101 ? -12.208 -7.147 29.042 1.00 60.06 101 VAL A O 1
ATOM 827 N N . GLN A 1 102 ? -12.295 -8.129 31.064 1.00 57.59 102 GLN A N 1
ATOM 828 C CA . GLN A 1 102 ? -13.504 -8.911 30.775 1.00 57.59 102 GLN A CA 1
ATOM 829 C C . GLN A 1 102 ? -14.785 -8.059 30.788 1.00 57.59 102 GLN A C 1
ATOM 831 O O . GLN A 1 102 ? -15.592 -8.188 29.874 1.00 57.59 102 GLN A O 1
ATOM 836 N N . GLU A 1 103 ? -14.930 -7.104 31.714 1.00 57.97 103 GLU A N 1
ATOM 837 C CA . GLU A 1 103 ? -16.116 -6.223 31.787 1.00 57.97 103 GLU A CA 1
ATOM 838 C C . GLU A 1 103 ? -16.255 -5.252 30.598 1.00 57.97 103 GLU A C 1
ATOM 840 O O . GLU A 1 103 ? -17.334 -4.724 30.341 1.00 57.97 103 GLU A O 1
ATOM 845 N N . ARG A 1 104 ? -15.182 -4.999 29.833 1.00 56.44 104 ARG A N 1
ATOM 846 C CA . ARG A 1 104 ? -15.226 -4.108 28.656 1.00 56.44 104 ARG A CA 1
ATOM 847 C C . ARG A 1 104 ? -15.684 -4.780 27.362 1.00 56.44 104 ARG A C 1
ATOM 849 O O . ARG A 1 104 ? -15.844 -4.071 26.366 1.00 56.44 104 ARG A O 1
ATOM 856 N N . GLN A 1 105 ? -15.852 -6.101 27.324 1.00 59.25 105 GLN A N 1
ATOM 857 C CA . GLN A 1 105 ? -16.140 -6.801 26.066 1.00 59.25 105 GLN A CA 1
ATOM 858 C C . GLN A 1 105 ? -17.524 -6.453 25.497 1.00 59.25 105 GLN A C 1
ATOM 860 O O . GLN A 1 105 ? -17.629 -6.240 24.288 1.00 59.25 105 GLN A O 1
ATOM 865 N N . ASP A 1 106 ? -18.528 -6.246 26.352 1.00 60.03 106 ASP A N 1
ATOM 866 C CA . ASP A 1 106 ? -19.913 -6.003 25.921 1.00 60.03 106 ASP A CA 1
ATOM 867 C C . ASP A 1 106 ? -20.089 -4.667 25.173 1.00 60.03 106 ASP A C 1
ATOM 869 O O . ASP A 1 106 ? -20.793 -4.594 24.168 1.00 60.03 106 ASP A O 1
ATOM 873 N N . GLY A 1 107 ? -19.377 -3.608 25.579 1.00 63.12 107 GLY A N 1
ATOM 874 C CA . GLY A 1 107 ? -19.377 -2.318 24.867 1.00 63.12 107 GLY A CA 1
ATOM 875 C C . GLY A 1 107 ? -18.356 -2.220 23.724 1.00 63.12 107 GLY A C 1
ATOM 876 O O . GLY A 1 107 ? -18.448 -1.334 22.869 1.00 63.12 107 GLY A O 1
ATOM 877 N N . SER A 1 108 ? -17.363 -3.114 23.699 1.00 69.00 108 SER A N 1
ATOM 878 C CA . SER A 1 108 ? -16.269 -3.095 22.721 1.00 69.00 108 SER A CA 1
ATOM 879 C C . SER A 1 108 ? -16.738 -3.526 21.330 1.00 69.00 108 SER A C 1
ATOM 881 O O . SER A 1 108 ? -16.375 -2.890 20.339 1.00 69.00 108 SER A O 1
ATOM 883 N N . GLU A 1 109 ? -17.586 -4.553 21.242 1.00 78.38 109 GLU A N 1
ATOM 884 C CA . GLU A 1 109 ? -18.122 -5.040 19.962 1.00 78.38 109 GLU A CA 1
ATOM 885 C C . GLU A 1 109 ? -19.051 -4.004 19.307 1.00 78.38 109 GLU A C 1
ATOM 887 O O . GLU A 1 109 ? -18.889 -3.679 18.129 1.00 78.38 109 GLU A O 1
ATOM 892 N N . GLU A 1 110 ? -19.946 -3.374 20.073 1.00 82.88 110 GLU A N 1
ATOM 893 C CA . GLU A 1 110 ? -20.789 -2.291 19.552 1.00 82.88 110 GLU A CA 1
ATOM 894 C C . GLU A 1 110 ? -19.970 -1.086 19.076 1.00 82.88 110 GLU A C 1
ATOM 896 O O . GLU A 1 110 ? -20.251 -0.499 18.025 1.00 82.88 110 GLU A O 1
ATOM 901 N N . MET A 1 111 ? -18.938 -0.705 19.834 1.00 83.19 111 MET A N 1
ATOM 902 C CA . MET A 1 111 ? -18.050 0.393 19.459 1.00 83.19 111 MET A CA 1
ATOM 903 C C . MET A 1 111 ? -17.250 0.055 18.198 1.00 83.19 111 MET A C 1
ATOM 905 O O . MET A 1 111 ? -17.104 0.896 17.311 1.00 83.19 111 MET A O 1
ATOM 909 N N . LYS A 1 112 ? -16.787 -1.188 18.070 1.00 85.00 112 LYS A N 1
ATOM 910 C CA . LYS A 1 112 ? -16.087 -1.688 16.885 1.00 85.00 112 LYS A CA 1
ATOM 911 C C . LYS A 1 112 ? -16.991 -1.676 15.653 1.00 85.00 112 LYS A C 1
ATOM 913 O O . LYS A 1 112 ? -16.553 -1.206 14.604 1.00 85.00 112 LYS A O 1
ATOM 918 N N . LEU A 1 113 ? -18.251 -2.095 15.775 1.00 87.00 113 LEU A N 1
ATOM 919 C CA . LEU A 1 113 ? -19.233 -2.031 14.687 1.00 87.00 113 LEU A CA 1
ATOM 920 C C . LEU A 1 113 ? -19.520 -0.585 14.259 1.00 87.00 113 LEU A C 1
ATOM 922 O O . LEU A 1 113 ? -19.547 -0.288 13.064 1.00 87.00 113 LEU A O 1
ATOM 926 N N . LYS A 1 114 ? -19.652 0.342 15.216 1.00 87.00 114 LYS A N 1
ATOM 927 C CA . LYS A 1 114 ? -19.823 1.780 14.935 1.00 87.00 114 LYS A CA 1
ATOM 928 C C . LYS A 1 114 ? -18.600 2.375 14.232 1.00 87.00 114 LYS A C 1
ATOM 930 O O . LYS A 1 114 ? -18.752 3.100 13.249 1.00 87.00 114 LYS A O 1
ATOM 935 N N . LEU A 1 115 ? -17.389 2.032 14.675 1.00 87.62 115 LEU A N 1
ATOM 936 C CA . LEU A 1 115 ? -16.144 2.466 14.034 1.00 87.62 115 LEU A CA 1
ATOM 937 C C . LEU A 1 115 ? -15.996 1.890 12.624 1.00 87.62 115 LEU A C 1
ATOM 939 O O . LEU A 1 115 ? -15.567 2.597 11.714 1.00 87.62 115 LEU A O 1
ATOM 943 N N . GLN A 1 116 ? -16.377 0.632 12.410 1.00 86.69 116 GLN A N 1
ATOM 944 C CA . GLN A 1 116 ? -16.388 0.034 11.077 1.00 86.69 116 GLN A CA 1
ATOM 945 C C . GLN A 1 116 ? -17.403 0.727 10.165 1.00 86.69 116 GLN A C 1
ATOM 947 O O . GLN A 1 116 ? -17.051 1.091 9.047 1.00 86.69 116 GLN A O 1
ATOM 952 N N . ALA A 1 117 ? -18.623 0.988 10.642 1.00 84.81 117 ALA A N 1
ATOM 953 C CA . ALA A 1 117 ? -19.640 1.718 9.885 1.00 84.81 117 ALA A CA 1
ATOM 954 C C . ALA A 1 117 ? -19.189 3.146 9.528 1.00 84.81 117 ALA A C 1
ATOM 956 O O . ALA A 1 117 ? -19.426 3.615 8.413 1.00 84.81 117 ALA A O 1
ATOM 957 N N . TYR A 1 118 ? -18.483 3.822 10.439 1.00 85.38 118 TYR A N 1
ATOM 958 C CA . TYR A 1 118 ? -17.913 5.142 10.181 1.00 85.38 118 TYR A CA 1
ATOM 959 C C . TYR A 1 118 ? -16.783 5.102 9.142 1.00 85.38 118 TYR A C 1
ATOM 961 O O . TYR A 1 118 ? -16.719 5.982 8.285 1.00 85.38 118 TYR A O 1
ATOM 969 N N . ASN A 1 119 ? -15.937 4.071 9.168 1.00 84.81 119 ASN A N 1
ATOM 970 C CA . ASN A 1 119 ? -14.805 3.920 8.247 1.00 84.81 119 ASN A CA 1
ATOM 971 C C . ASN A 1 119 ? -15.175 3.380 6.857 1.00 84.81 119 ASN A C 1
ATOM 973 O O . ASN A 1 119 ? -14.313 3.344 5.978 1.00 84.81 119 ASN A O 1
ATOM 977 N N . LYS A 1 120 ? -16.434 2.988 6.623 1.00 84.38 120 LYS A N 1
ATOM 978 C CA . LYS A 1 120 ? -16.900 2.638 5.276 1.00 84.38 120 LYS A CA 1
ATOM 979 C C . LYS A 1 120 ? -16.662 3.790 4.303 1.00 84.38 120 LYS A C 1
ATOM 981 O O . LYS A 1 120 ? -16.843 4.967 4.647 1.00 84.38 120 LYS A O 1
ATOM 986 N N . LYS A 1 121 ? -16.282 3.448 3.072 1.00 80.69 121 LYS A N 1
ATOM 987 C CA . LYS A 1 121 ? -16.113 4.437 2.001 1.00 80.69 121 LYS A CA 1
ATOM 988 C C . LYS A 1 121 ? -17.453 5.119 1.728 1.00 80.69 121 LYS A C 1
ATOM 990 O O . LYS A 1 121 ? -18.507 4.510 1.882 1.00 80.69 121 LYS A O 1
ATOM 995 N N . LEU A 1 122 ? -17.422 6.380 1.294 1.00 76.88 122 LEU A N 1
ATOM 996 C CA . LEU A 1 122 ? -18.638 7.132 0.944 1.00 76.88 122 LEU A CA 1
ATOM 997 C C . LEU A 1 122 ? -19.515 6.381 -0.069 1.00 76.88 122 LEU A C 1
ATOM 999 O O . LEU A 1 122 ? -20.731 6.369 0.086 1.00 76.88 122 LEU A O 1
ATOM 1003 N N . ASN A 1 123 ? -18.887 5.670 -1.010 1.00 78.94 123 ASN A N 1
ATOM 1004 C CA . ASN A 1 123 ? -19.575 4.878 -2.029 1.00 78.94 123 ASN A CA 1
ATOM 1005 C C . ASN A 1 123 ? -20.366 3.678 -1.489 1.00 78.94 123 ASN A C 1
ATOM 1007 O O . ASN A 1 123 ? -21.201 3.135 -2.193 1.00 78.94 123 ASN A O 1
ATOM 1011 N N . GLU A 1 124 ? -20.107 3.264 -0.249 1.00 80.19 124 GLU A N 1
ATOM 1012 C CA . GLU A 1 124 ? -20.832 2.183 0.430 1.00 80.19 124 GLU A CA 1
ATOM 1013 C C . GLU A 1 124 ? -21.925 2.725 1.365 1.00 80.19 124 GLU A C 1
ATOM 1015 O O . GLU A 1 124 ? -22.725 1.955 1.895 1.00 80.19 124 GLU A O 1
ATOM 1020 N N . LYS A 1 125 ? -21.927 4.042 1.629 1.00 84.50 125 LYS A N 1
ATOM 1021 C CA . LYS A 1 125 ? -22.860 4.702 2.556 1.00 84.50 125 LYS A CA 1
ATOM 1022 C C . LYS A 1 125 ? -24.100 5.250 1.855 1.00 84.50 125 LYS A C 1
ATOM 1024 O O . LYS A 1 125 ? -25.160 5.287 2.470 1.00 84.50 125 LYS A O 1
ATOM 1029 N N . SER A 1 126 ? -23.967 5.699 0.612 1.00 83.56 126 SER A N 1
ATOM 1030 C CA . SER A 1 126 ? -25.079 6.162 -0.223 1.00 83.56 126 SER A CA 1
ATOM 1031 C C . SER A 1 126 ? -25.118 5.382 -1.538 1.00 83.56 126 SER A C 1
ATOM 1033 O O . SER A 1 126 ? -24.152 4.718 -1.890 1.00 83.56 126 SER A O 1
ATOM 1035 N N . ASP A 1 127 ? -26.239 5.425 -2.253 1.00 86.50 127 ASP A N 1
ATOM 1036 C CA . ASP A 1 127 ? -26.353 4.811 -3.589 1.00 86.50 127 ASP A CA 1
ATOM 1037 C C . ASP A 1 127 ? -25.929 5.789 -4.704 1.00 86.50 127 ASP A C 1
ATOM 1039 O O . ASP A 1 127 ? -25.449 5.414 -5.773 1.00 86.50 127 ASP A O 1
ATOM 1043 N N . THR A 1 128 ? -26.028 7.090 -4.421 1.00 88.31 128 THR A N 1
ATOM 1044 C CA . THR A 1 128 ? -25.686 8.175 -5.344 1.00 88.31 128 THR A CA 1
ATOM 1045 C C . THR A 1 128 ? -24.708 9.167 -4.706 1.00 88.31 128 THR A C 1
ATOM 1047 O O . THR A 1 128 ? -24.720 9.338 -3.478 1.00 88.31 128 THR A O 1
ATOM 1050 N N . PRO A 1 129 ? -23.879 9.867 -5.507 1.00 90.44 129 PRO A N 1
ATOM 1051 C CA . PRO A 1 129 ? -23.024 10.931 -4.994 1.00 90.44 129 PRO A CA 1
ATOM 1052 C C . PRO A 1 129 ? -23.880 12.091 -4.473 1.00 90.44 129 PRO A C 1
ATOM 1054 O O . PRO A 1 129 ? -24.777 12.569 -5.165 1.00 90.44 129 PRO A O 1
ATOM 1057 N N . LEU A 1 130 ? -23.592 12.553 -3.255 1.00 90.50 130 LEU A N 1
ATOM 1058 C CA . LEU A 1 130 ? -24.341 13.641 -2.615 1.00 90.50 130 LEU A CA 1
ATOM 1059 C C . LEU A 1 130 ? -23.833 15.026 -3.033 1.00 90.50 130 LEU A C 1
ATOM 1061 O O . LEU A 1 130 ? -24.561 16.009 -2.934 1.00 90.50 130 LEU A O 1
ATOM 1065 N N . THR A 1 131 ? -22.578 15.118 -3.481 1.00 90.88 131 THR A N 1
ATOM 1066 C CA . THR A 1 131 ? -21.951 16.381 -3.895 1.00 90.88 131 THR A CA 1
ATOM 1067 C C . THR A 1 131 ? -21.288 16.270 -5.264 1.00 90.88 131 THR A C 1
ATOM 1069 O O . THR A 1 131 ? -20.914 15.183 -5.711 1.00 90.88 131 THR A O 1
ATOM 1072 N N . GLU A 1 132 ? -21.092 17.417 -5.921 1.00 89.81 132 GLU A N 1
ATOM 1073 C CA . GLU A 1 132 ? -20.470 17.470 -7.249 1.00 89.81 132 GLU A CA 1
ATOM 1074 C C . GLU A 1 132 ? -19.046 16.920 -7.247 1.00 89.81 132 GLU A C 1
ATOM 1076 O O . GLU A 1 132 ? -18.679 16.104 -8.089 1.00 89.81 132 GLU A O 1
ATOM 1081 N N . THR A 1 133 ? -18.260 17.291 -6.239 1.00 87.38 133 THR A N 1
ATOM 1082 C CA . THR A 1 133 ? -16.882 16.818 -6.079 1.00 87.38 133 THR A CA 1
ATOM 1083 C C . THR A 1 133 ? -16.816 15.299 -5.901 1.00 87.38 133 THR A C 1
ATOM 1085 O O . THR A 1 133 ? -15.881 14.655 -6.375 1.00 87.38 133 THR A O 1
ATOM 1088 N N . GLN A 1 134 ? -17.823 14.696 -5.259 1.00 89.50 134 GLN A N 1
ATOM 1089 C CA . GLN A 1 134 ? -17.902 13.244 -5.085 1.00 89.50 134 GLN A CA 1
ATOM 1090 C C . GLN A 1 134 ? -18.260 12.514 -6.382 1.00 89.50 134 GLN A C 1
ATOM 1092 O O . GLN A 1 134 ? -17.854 11.367 -6.548 1.00 89.50 134 GLN A O 1
ATOM 1097 N N . ARG A 1 135 ? -18.961 13.164 -7.318 1.00 90.00 135 ARG A N 1
ATOM 1098 C CA . ARG A 1 135 ? -19.441 12.560 -8.571 1.00 90.00 135 ARG A CA 1
ATOM 1099 C C . ARG A 1 135 ? -18.316 11.922 -9.391 1.00 90.00 135 ARG A C 1
ATOM 1101 O O . ARG A 1 135 ? -18.456 10.796 -9.862 1.00 90.00 135 ARG A O 1
ATOM 1108 N N . ILE A 1 136 ? -17.176 12.606 -9.518 1.00 88.12 136 ILE A N 1
ATOM 1109 C CA . ILE A 1 136 ? -16.021 12.109 -10.287 1.00 88.12 136 ILE A CA 1
ATOM 1110 C C . ILE A 1 136 ? -15.428 10.859 -9.621 1.00 88.12 136 ILE A C 1
ATOM 1112 O O . ILE A 1 136 ? -15.250 9.833 -10.278 1.00 88.12 136 ILE A O 1
ATOM 1116 N N . GLY A 1 137 ? -15.167 10.919 -8.310 1.00 87.25 137 GLY A N 1
ATOM 1117 C CA . GLY A 1 137 ? -14.645 9.779 -7.548 1.00 87.25 137 GLY A CA 1
ATOM 1118 C C . GLY A 1 137 ? -15.604 8.585 -7.545 1.00 87.25 137 GLY A C 1
ATOM 1119 O O . GLY A 1 137 ? -15.164 7.439 -7.648 1.00 87.25 137 GLY A O 1
ATOM 1120 N N . TRP A 1 138 ? -16.910 8.861 -7.515 1.00 88.25 138 TRP A N 1
ATOM 1121 C CA . TRP A 1 138 ? -17.973 7.863 -7.588 1.00 88.25 138 TRP A CA 1
ATOM 1122 C C . TRP A 1 138 ? -17.916 7.065 -8.885 1.00 88.25 138 TRP A C 1
ATOM 1124 O O . TRP A 1 138 ? -17.725 5.849 -8.870 1.00 88.25 138 TRP A O 1
ATOM 1134 N N . HIS A 1 139 ? -18.007 7.755 -10.025 1.00 85.94 139 HIS A N 1
ATOM 1135 C CA . HIS A 1 139 ? -17.982 7.107 -11.334 1.00 85.94 139 HIS A CA 1
ATOM 1136 C C . HIS A 1 139 ? -16.643 6.432 -11.626 1.00 85.94 139 HIS A C 1
ATOM 1138 O O . HIS A 1 139 ? -16.620 5.381 -12.262 1.00 85.94 139 HIS A O 1
ATOM 1144 N N . HIS A 1 140 ? -15.532 6.990 -11.139 1.00 85.75 140 HIS A N 1
ATOM 1145 C CA . HIS A 1 140 ? -14.222 6.362 -11.264 1.00 85.75 140 HIS A CA 1
ATOM 1146 C C . HIS A 1 140 ? -14.163 5.016 -10.535 1.00 85.75 140 HIS A C 1
ATOM 1148 O O . HIS A 1 140 ? -13.679 4.033 -11.092 1.00 85.75 140 HIS A O 1
ATOM 1154 N N . GLN A 1 141 ? -14.689 4.941 -9.312 1.00 81.81 141 GLN A N 1
ATOM 1155 C CA . GLN A 1 141 ? -14.687 3.698 -8.551 1.00 81.81 141 GLN A CA 1
ATOM 1156 C C . GLN A 1 141 ? -15.623 2.649 -9.168 1.00 81.81 141 GLN A C 1
ATOM 1158 O O . GLN A 1 141 ? -15.199 1.514 -9.358 1.00 81.81 141 GLN A O 1
ATOM 1163 N N . VAL A 1 142 ? -16.829 3.037 -9.600 1.00 80.44 142 VAL A N 1
ATOM 1164 C CA . VAL A 1 142 ? -17.747 2.147 -10.341 1.00 80.44 142 VAL A CA 1
ATOM 1165 C C . VAL A 1 142 ? -17.100 1.626 -11.629 1.00 80.44 142 VAL A C 1
ATOM 1167 O O . VAL A 1 142 ? -17.200 0.444 -11.952 1.00 80.44 142 VAL A O 1
ATOM 1170 N N . ALA A 1 143 ? -16.380 2.486 -12.353 1.00 77.44 143 ALA A N 1
ATOM 1171 C CA . ALA A 1 143 ? -15.645 2.083 -13.545 1.00 77.44 143 ALA A CA 1
ATOM 1172 C C . ALA A 1 143 ? -14.498 1.111 -13.225 1.00 77.44 143 ALA A C 1
ATOM 1174 O O . ALA A 1 143 ? -14.189 0.255 -14.049 1.00 77.44 143 ALA A O 1
ATOM 1175 N N . LEU A 1 144 ? -13.870 1.221 -12.054 1.00 76.56 144 LEU A N 1
ATOM 1176 C CA . LEU A 1 144 ? -12.827 0.297 -11.624 1.00 76.56 144 LEU A CA 1
ATOM 1177 C C . LEU A 1 144 ? -13.380 -1.015 -11.067 1.00 76.56 144 LEU A C 1
ATOM 1179 O O . LEU A 1 144 ? -12.710 -2.023 -11.210 1.00 76.56 144 LEU A O 1
ATOM 1183 N N . ASP A 1 145 ? -14.524 -1.047 -10.396 1.00 76.06 145 ASP A N 1
ATOM 1184 C CA . ASP A 1 145 ? -15.025 -2.275 -9.758 1.00 76.06 145 ASP A CA 1
ATOM 1185 C C . ASP A 1 145 ? -15.691 -3.250 -10.758 1.00 76.06 145 ASP A C 1
ATOM 1187 O O . ASP A 1 145 ? -15.986 -4.387 -10.401 1.00 76.06 145 ASP A O 1
ATOM 1191 N N . GLY A 1 146 ? -15.870 -2.851 -12.025 1.00 70.88 146 GLY A N 1
ATOM 1192 C CA . GLY A 1 146 ? -16.470 -3.680 -13.080 1.00 70.88 146 GLY A CA 1
ATOM 1193 C C . GLY A 1 146 ? -15.499 -4.276 -14.116 1.00 70.88 146 GLY A C 1
ATOM 1194 O O . GLY A 1 146 ? -14.274 -4.212 -14.000 1.00 70.88 146 GLY A O 1
ATOM 1195 N N . VAL A 1 147 ? -16.083 -4.788 -15.211 1.00 62.72 147 VAL A N 1
ATOM 1196 C CA . VAL A 1 147 ? -15.430 -5.427 -16.385 1.00 62.72 147 VAL A CA 1
ATOM 1197 C C . VAL A 1 147 ? -14.242 -4.628 -16.935 1.00 62.72 147 VAL A C 1
ATOM 1199 O O . VAL A 1 147 ? -13.283 -5.182 -17.476 1.00 62.72 147 VAL A O 1
ATOM 1202 N N . ARG A 1 148 ? -14.272 -3.304 -16.775 1.00 66.25 148 ARG A N 1
ATOM 1203 C CA . ARG A 1 148 ? -13.228 -2.407 -17.260 1.00 66.25 148 ARG A CA 1
ATOM 1204 C C . ARG A 1 148 ? -11.898 -2.595 -16.526 1.00 66.25 148 ARG A C 1
ATOM 1206 O O . ARG A 1 148 ? -10.878 -2.442 -17.186 1.00 66.25 148 ARG A O 1
ATOM 1213 N N . ARG A 1 149 ? -11.860 -2.987 -15.243 1.00 70.56 149 ARG A N 1
ATOM 1214 C CA . ARG A 1 149 ? -10.591 -3.321 -14.559 1.00 70.56 149 ARG A CA 1
ATOM 1215 C C . ARG A 1 149 ? -9.987 -4.600 -15.105 1.00 70.56 149 ARG A C 1
ATOM 1217 O O . ARG A 1 149 ? -8.793 -4.619 -15.370 1.00 70.56 149 ARG A O 1
ATOM 1224 N N . GLU A 1 150 ? -10.787 -5.638 -15.329 1.00 68.25 150 GLU A N 1
ATOM 1225 C CA . GLU A 1 150 ? -10.288 -6.879 -15.932 1.00 68.25 150 GLU A CA 1
ATOM 1226 C C . GLU A 1 150 ? -9.787 -6.645 -17.361 1.00 68.25 150 GLU A C 1
ATOM 1228 O O . GLU A 1 150 ? -8.703 -7.096 -17.731 1.00 68.25 150 GLU A O 1
ATOM 1233 N N . MET A 1 151 ? -10.535 -5.878 -18.158 1.00 69.88 151 MET A N 1
ATOM 1234 C CA . MET A 1 151 ? -10.133 -5.495 -19.511 1.00 69.88 151 MET A CA 1
ATOM 1235 C C . MET A 1 151 ? -8.861 -4.638 -19.499 1.00 69.88 151 MET A C 1
ATOM 1237 O O . MET A 1 151 ? -7.933 -4.905 -20.264 1.00 69.88 151 MET A O 1
ATOM 1241 N N . GLN A 1 152 ? -8.778 -3.655 -18.596 1.00 72.31 152 GLN A N 1
ATOM 1242 C CA . GLN A 1 152 ? -7.577 -2.850 -18.396 1.00 72.31 152 GLN A CA 1
ATOM 1243 C C . GLN A 1 152 ? -6.404 -3.718 -17.961 1.00 72.31 152 GLN A C 1
ATOM 1245 O O . GLN A 1 152 ? -5.340 -3.561 -18.525 1.00 72.31 152 GLN A O 1
ATOM 1250 N N . GLN A 1 153 ? -6.562 -4.675 -17.051 1.00 72.50 153 GLN A N 1
ATOM 1251 C CA . GLN A 1 153 ? -5.469 -5.567 -16.650 1.00 72.50 153 GLN A CA 1
ATOM 1252 C C . GLN A 1 153 ? -4.981 -6.455 -17.802 1.00 72.50 153 GLN A C 1
ATOM 1254 O O . GLN A 1 153 ? -3.778 -6.658 -17.952 1.00 72.50 153 GLN A O 1
ATOM 1259 N N . ARG A 1 154 ? -5.888 -6.950 -18.654 1.00 76.38 154 ARG A N 1
ATOM 1260 C CA . ARG A 1 154 ? -5.515 -7.751 -19.834 1.00 76.38 154 ARG A CA 1
ATOM 1261 C C . ARG A 1 154 ? -4.766 -6.925 -20.883 1.00 76.38 154 ARG A C 1
ATOM 1263 O O . ARG A 1 154 ? -3.805 -7.416 -21.478 1.00 76.38 154 ARG A O 1
ATOM 1270 N N . MET A 1 155 ? -5.198 -5.684 -21.107 1.00 75.50 155 MET A N 1
ATOM 1271 C CA . MET A 1 155 ? -4.651 -4.802 -22.145 1.00 75.50 155 MET A CA 1
ATOM 1272 C C . MET A 1 155 ? -3.507 -3.903 -21.656 1.00 75.50 155 MET A C 1
ATOM 1274 O O . MET A 1 155 ? -2.731 -3.405 -22.469 1.00 75.50 155 MET A O 1
ATOM 1278 N N . TYR A 1 156 ? -3.363 -3.697 -20.348 1.00 77.06 156 TYR A N 1
ATOM 1279 C CA . TYR A 1 156 ? -2.330 -2.842 -19.781 1.00 77.06 156 TYR A CA 1
ATOM 1280 C C . TYR A 1 156 ? -0.984 -3.558 -19.826 1.00 77.06 156 TYR A C 1
ATOM 1282 O O . TYR A 1 156 ? -0.663 -4.430 -19.019 1.00 77.06 156 TYR A O 1
ATOM 1290 N N . LYS A 1 157 ? -0.171 -3.160 -20.798 1.00 75.06 157 LYS A N 1
ATOM 1291 C CA . LYS A 1 157 ? 1.234 -3.539 -20.912 1.00 75.06 157 LYS A CA 1
ATOM 1292 C C . LYS A 1 157 ? 2.069 -2.337 -20.480 1.00 75.06 157 LYS A C 1
ATOM 1294 O O . LYS A 1 157 ? 2.414 -1.481 -21.288 1.00 75.06 157 LYS A O 1
ATOM 1299 N N . GLY A 1 158 ? 2.330 -2.239 -19.176 1.00 75.06 158 GLY A N 1
ATOM 1300 C CA . GLY A 1 158 ? 3.144 -1.163 -18.604 1.00 75.06 158 GLY A CA 1
ATOM 1301 C C . GLY A 1 158 ? 4.572 -1.135 -19.166 1.00 75.06 158 GLY A C 1
ATOM 1302 O O . GLY A 1 158 ? 5.038 -2.098 -19.786 1.00 75.06 158 GLY A O 1
ATOM 1303 N N . ARG A 1 159 ? 5.297 -0.035 -18.935 1.00 68.94 159 ARG A N 1
ATOM 1304 C CA . ARG A 1 159 ? 6.742 0.028 -19.217 1.00 68.94 159 ARG A CA 1
ATOM 1305 C C . ARG A 1 159 ? 7.451 -1.125 -18.501 1.00 68.94 159 ARG A C 1
ATOM 1307 O O . ARG A 1 159 ? 7.232 -1.334 -17.313 1.00 68.94 159 ARG A O 1
ATOM 1314 N N . GLY A 1 160 ? 8.276 -1.874 -19.228 1.00 71.31 160 GLY A N 1
AT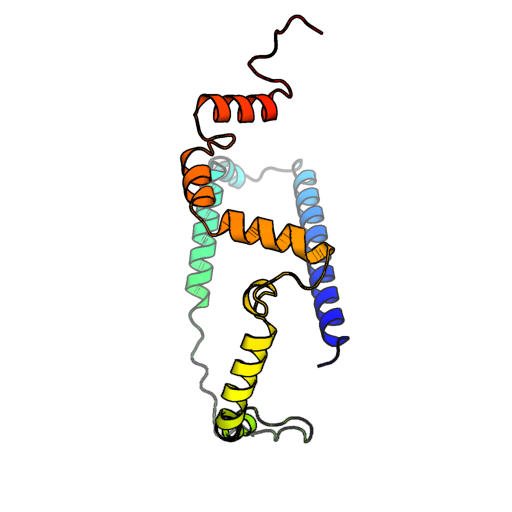OM 1315 C CA . GLY A 1 160 ? 8.960 -3.056 -18.701 1.00 71.31 160 GLY A CA 1
ATOM 1316 C C . GLY A 1 160 ? 8.172 -4.364 -18.837 1.00 71.31 160 GLY A C 1
ATOM 1317 O O . GLY A 1 160 ? 8.632 -5.396 -18.359 1.00 71.31 160 GLY A O 1
ATOM 1318 N N . SER A 1 161 ? 7.016 -4.355 -19.507 1.00 79.69 161 SER A N 1
ATOM 1319 C CA . SER A 1 161 ? 6.252 -5.576 -19.808 1.00 79.69 161 SER A CA 1
ATOM 1320 C C . SER A 1 161 ? 6.882 -6.445 -20.903 1.00 79.69 161 SER A C 1
ATOM 1322 O O . SER A 1 161 ? 6.664 -7.653 -20.909 1.00 79.69 161 SER A O 1
ATOM 1324 N N . CYS A 1 162 ? 7.688 -5.867 -21.798 1.00 82.56 162 CYS A N 1
ATOM 1325 C CA . CYS A 1 162 ? 8.466 -6.600 -22.800 1.00 82.56 162 CYS A CA 1
ATOM 1326 C C . CYS A 1 162 ? 9.954 -6.249 -22.712 1.00 82.56 162 CYS A C 1
ATOM 1328 O O . CYS A 1 162 ? 10.318 -5.141 -22.304 1.00 82.56 162 CYS A O 1
ATOM 1330 N N . ASP A 1 163 ? 10.819 -7.175 -23.120 1.00 87.75 163 ASP A N 1
ATOM 1331 C CA . ASP A 1 163 ? 12.268 -7.036 -22.939 1.00 87.75 163 ASP A CA 1
ATOM 1332 C C . ASP A 1 163 ? 12.849 -5.839 -23.696 1.00 87.75 163 ASP A C 1
ATOM 1334 O O . ASP A 1 163 ? 13.732 -5.158 -23.182 1.00 87.75 163 ASP A O 1
ATOM 1338 N N . VAL A 1 164 ? 12.259 -5.479 -24.839 1.00 87.06 164 VAL A N 1
ATOM 1339 C CA . VAL A 1 164 ? 12.614 -4.263 -25.587 1.00 87.06 164 VAL A CA 1
ATOM 1340 C C . VAL A 1 164 ? 12.358 -3.002 -24.756 1.00 87.06 164 VAL A C 1
ATOM 1342 O O . VAL A 1 164 ? 13.206 -2.115 -24.696 1.00 87.06 164 VAL A O 1
ATOM 1345 N N . THR A 1 165 ? 11.218 -2.916 -24.058 1.00 86.88 165 THR A N 1
ATOM 1346 C CA . THR A 1 165 ? 10.923 -1.758 -23.194 1.00 86.88 165 THR A CA 1
ATOM 1347 C C . THR A 1 165 ? 11.773 -1.734 -21.927 1.00 86.88 165 THR A C 1
ATOM 1349 O O . THR A 1 165 ? 12.114 -0.647 -21.464 1.00 86.88 165 THR A O 1
ATOM 1352 N N . LYS A 1 166 ? 12.153 -2.902 -21.384 1.00 88.56 166 LYS A N 1
ATOM 1353 C CA . LYS A 1 166 ? 13.100 -2.991 -20.259 1.00 88.56 166 LYS A CA 1
ATOM 1354 C C . LYS A 1 166 ? 14.473 -2.481 -20.683 1.00 88.56 166 LYS A C 1
ATOM 1356 O O . LYS A 1 166 ? 15.000 -1.575 -20.046 1.00 88.56 166 LYS A O 1
ATOM 1361 N N . PHE A 1 167 ? 14.991 -2.994 -21.801 1.00 91.19 167 PHE A N 1
ATOM 1362 C CA . PHE A 1 167 ? 16.251 -2.552 -22.387 1.00 91.19 167 PHE A CA 1
ATOM 1363 C C . PHE A 1 167 ? 16.241 -1.046 -22.651 1.00 91.19 167 PHE A C 1
ATOM 1365 O O . PHE A 1 167 ? 17.151 -0.345 -22.220 1.00 91.19 167 PHE A O 1
ATOM 1372 N N . ALA A 1 168 ? 15.182 -0.527 -23.278 1.00 89.44 168 ALA A N 1
ATOM 1373 C CA . ALA A 1 168 ? 15.073 0.899 -23.552 1.00 89.44 168 ALA A CA 1
ATOM 1374 C C . ALA A 1 168 ? 15.027 1.747 -22.278 1.00 89.44 168 ALA A C 1
ATOM 1376 O O . ALA A 1 168 ? 15.660 2.797 -22.229 1.00 89.44 168 ALA A O 1
ATOM 1377 N N . SER A 1 169 ? 14.344 1.286 -21.227 1.00 87.69 169 SER A N 1
ATOM 1378 C CA . SER A 1 169 ? 14.326 1.977 -19.936 1.00 87.69 169 SER A CA 1
ATOM 1379 C C . SER A 1 169 ? 15.709 2.000 -19.279 1.00 87.69 169 SER A C 1
ATOM 1381 O O . SER A 1 169 ? 16.135 3.051 -18.804 1.00 87.69 169 SER A O 1
ATOM 1383 N N . SER A 1 170 ? 16.421 0.870 -19.274 1.00 90.12 170 SER A N 1
ATOM 1384 C CA . SER A 1 170 ? 17.784 0.774 -18.738 1.00 90.12 170 SER A CA 1
ATOM 1385 C C . SER A 1 170 ? 18.772 1.615 -19.545 1.00 90.12 170 SER A C 1
ATOM 1387 O O . SER A 1 170 ? 19.598 2.315 -18.967 1.00 90.12 170 SER A O 1
ATOM 1389 N N . TYR A 1 171 ? 18.659 1.609 -20.874 1.00 91.00 171 TYR A N 1
ATOM 1390 C CA . TYR A 1 171 ? 19.493 2.424 -21.750 1.00 91.00 171 TYR A CA 1
ATOM 1391 C C . TYR A 1 171 ? 19.245 3.918 -21.525 1.00 91.00 171 TYR A C 1
ATOM 1393 O O . TYR A 1 171 ? 20.200 4.655 -21.321 1.00 91.00 171 TYR A O 1
ATOM 1401 N N . CYS A 1 172 ? 17.983 4.360 -21.463 1.00 90.06 172 CYS A N 1
ATOM 1402 C CA . CYS A 1 172 ? 17.643 5.747 -21.127 1.00 90.06 172 CYS A CA 1
ATOM 1403 C C . CYS A 1 172 ? 18.213 6.172 -19.769 1.00 90.06 172 CYS A C 1
ATOM 1405 O O . CYS A 1 172 ? 18.699 7.291 -19.642 1.00 90.06 172 CYS A O 1
ATOM 1407 N N . ALA A 1 173 ? 18.162 5.291 -18.766 1.00 90.06 173 ALA A N 1
ATOM 1408 C CA . ALA A 1 173 ? 18.695 5.575 -17.438 1.00 90.06 173 ALA A CA 1
ATOM 1409 C C . ALA A 1 173 ? 20.228 5.710 -17.429 1.00 90.06 173 ALA A C 1
ATOM 1411 O O . ALA A 1 173 ? 20.751 6.557 -16.713 1.00 90.06 173 ALA A O 1
ATOM 1412 N N . MET A 1 174 ? 20.944 4.907 -18.226 1.00 92.56 174 MET A N 1
ATOM 1413 C CA . MET A 1 174 ? 22.412 4.944 -18.290 1.00 92.56 174 MET A CA 1
ATOM 1414 C C . MET A 1 174 ? 22.953 6.017 -19.242 1.00 92.56 174 MET A C 1
ATOM 1416 O O . MET A 1 174 ? 23.893 6.728 -18.907 1.00 92.56 174 MET A O 1
ATOM 1420 N N . ALA A 1 175 ? 22.390 6.113 -20.446 1.00 87.31 175 ALA A N 1
ATOM 1421 C CA . ALA A 1 175 ? 22.892 6.951 -21.533 1.00 87.31 175 ALA A CA 1
ATOM 1422 C C . ALA A 1 175 ? 22.224 8.335 -21.589 1.00 87.31 175 ALA A C 1
ATOM 1424 O O . ALA A 1 175 ? 22.662 9.199 -22.347 1.00 87.31 175 ALA A O 1
ATOM 1425 N N . GLY A 1 176 ? 21.143 8.554 -20.829 1.00 89.44 176 GLY A N 1
ATOM 1426 C CA . GLY A 1 176 ? 20.383 9.809 -20.834 1.00 89.44 176 GLY A CA 1
ATOM 1427 C C . GLY A 1 176 ? 19.635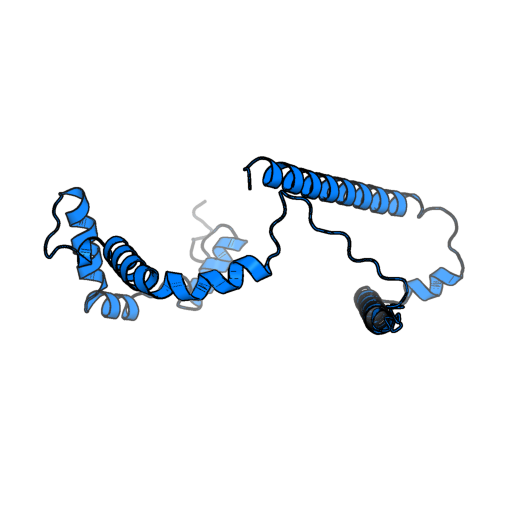 10.087 -22.145 1.00 89.44 176 GLY A C 1
ATOM 1428 O O . GLY A 1 176 ? 19.089 11.173 -22.326 1.00 89.44 176 GLY A O 1
ATOM 1429 N N . CYS A 1 177 ? 19.605 9.128 -23.071 1.00 86.31 177 CYS A N 1
ATOM 1430 C CA . CYS A 1 177 ? 18.932 9.228 -24.360 1.00 86.31 177 CYS A CA 1
ATOM 1431 C C . CYS A 1 177 ? 18.218 7.917 -24.708 1.00 86.31 177 CYS A C 1
ATOM 1433 O O . CYS A 1 177 ? 18.544 6.856 -24.181 1.00 86.31 177 CYS A O 1
ATOM 1435 N N . SER A 1 178 ? 17.219 7.989 -25.589 1.00 86.06 178 SER A N 1
ATOM 1436 C CA . SER A 1 178 ? 16.533 6.791 -26.083 1.00 86.06 178 SER A CA 1
ATOM 1437 C C . SER A 1 178 ? 17.463 5.985 -26.993 1.00 86.06 178 SER A C 1
ATOM 1439 O O . SER A 1 178 ? 18.088 6.587 -27.867 1.00 86.06 178 SER A O 1
ATOM 1441 N N . PRO A 1 179 ? 17.516 4.642 -26.884 1.00 85.44 179 PRO A N 1
ATOM 1442 C CA . PRO A 1 179 ? 18.292 3.819 -27.819 1.00 85.44 179 PRO A CA 1
ATOM 1443 C C . PRO A 1 179 ? 17.759 3.890 -29.256 1.00 85.44 179 PRO A C 1
ATOM 1445 O O . PRO A 1 179 ? 18.454 3.493 -30.184 1.00 85.44 179 PRO A O 1
ATOM 1448 N N . PHE A 1 180 ? 16.532 4.385 -29.437 1.00 84.06 180 PHE A N 1
ATOM 1449 C CA . PHE A 1 180 ? 15.895 4.580 -30.738 1.00 84.06 180 PHE A CA 1
ATOM 1450 C C . PHE A 1 180 ? 15.983 6.026 -31.240 1.00 84.06 180 PHE A C 1
ATOM 1452 O O . PHE A 1 180 ? 15.395 6.345 -32.267 1.00 84.06 180 PHE A O 1
ATOM 1459 N N . ALA A 1 181 ? 16.654 6.922 -30.510 1.00 83.50 181 ALA A N 1
ATOM 1460 C CA . ALA A 1 181 ? 16.880 8.275 -31.000 1.00 83.50 181 ALA A CA 1
ATOM 1461 C C . ALA A 1 181 ? 17.965 8.256 -32.087 1.00 83.50 181 ALA A C 1
ATOM 1463 O O . ALA A 1 181 ? 19.038 7.682 -31.887 1.00 83.50 181 ALA A O 1
ATOM 1464 N N . GLU A 1 182 ? 17.701 8.897 -33.229 1.00 78.75 182 GLU A N 1
ATOM 1465 C CA . GLU A 1 182 ? 18.718 9.100 -34.259 1.00 78.75 182 GLU A CA 1
ATOM 1466 C C . GLU A 1 182 ? 19.889 9.899 -33.682 1.00 78.75 182 GLU A C 1
ATOM 1468 O O . GLU A 1 182 ? 19.729 11.013 -33.181 1.00 78.75 182 GLU A O 1
ATOM 1473 N N . LYS A 1 183 ? 21.098 9.337 -33.784 1.00 67.25 183 LYS A N 1
ATOM 1474 C CA . LYS A 1 183 ? 22.341 9.953 -33.289 1.00 67.25 183 LYS A CA 1
ATOM 1475 C C . LYS A 1 183 ? 22.741 11.245 -34.024 1.00 67.25 183 LYS A C 1
ATOM 1477 O O . LYS A 1 183 ? 23.768 11.816 -33.676 1.00 67.25 183 LYS A O 1
ATOM 1482 N N . GLY A 1 184 ? 21.973 11.682 -35.024 1.00 63.94 184 GLY A N 1
ATOM 1483 C CA . GLY A 1 184 ? 22.321 12.789 -35.921 1.00 63.94 184 GLY A CA 1
ATOM 1484 C C . GLY A 1 184 ? 21.493 14.070 -35.782 1.00 63.94 184 GLY A C 1
ATOM 1485 O O . GLY A 1 184 ? 21.788 15.021 -36.491 1.00 63.94 184 GLY A O 1
ATOM 1486 N N . ILE A 1 185 ? 20.479 14.130 -34.909 1.00 59.84 185 ILE A N 1
ATOM 1487 C CA . ILE A 1 185 ? 19.609 15.320 -34.758 1.00 59.84 185 ILE A CA 1
ATOM 1488 C C . ILE A 1 185 ? 19.996 16.134 -33.508 1.00 59.84 185 ILE A C 1
ATOM 1490 O O . ILE A 1 185 ? 19.150 16.487 -32.686 1.00 59.84 185 ILE A O 1
ATOM 1494 N N . ARG A 1 186 ? 21.293 16.386 -33.314 1.00 51.72 186 ARG A N 1
ATOM 1495 C CA . ARG A 1 186 ? 21.802 17.277 -32.263 1.00 51.72 186 ARG A CA 1
ATOM 1496 C C . ARG A 1 186 ? 22.683 18.358 -32.853 1.00 51.72 186 ARG A C 1
ATOM 1498 O O . ARG A 1 186 ? 23.501 18.006 -33.728 1.00 51.72 186 ARG A O 1
#